Protein AF-0000000065947622 (afdb_homodimer)

Nearest PDB structures (foldseek):
  5j7n-assembly1_A  TM=9.203E-01  e=2.628E-08  Xylella fastidiosa 9a5c
  3guf-assembly1_B  TM=8.734E-01  e=7.630E-08  Xanthomonas citri
  5ds1-assembly1_A-2  TM=8.533E-01  e=3.470E-07  Pisum sativum
  1shs-assembly1_A  TM=8.543E-01  e=9.526E-07  Methanocaldococcus jannaschii
  6ewn-assembly2_B  TM=8.623E-01  e=3.264E-05  Thermostichus vulcanus

Foldseek 3Di:
DCPPPPVVVVVVVVQCVLQPAADPVGHHDWDKDWDDDPQKIKIKTQAPQFDPVQWDWDDDQQKIKIKGFHDDDDDPPDDDDDDGRHHGTMHMDMDGHDNQWDPPPWDWDADNRMIMIMIGGHPVSVVVVVVVVPPDDPPPPPD/DPPPPPVVVVVVVVQCVLQPAADPVGHHDWDKDWDDDPQKIKIKTQAPQFDPVQWDWDDDQQKIKIKGFHDDDDDPPDDDDDDGRHHGTMHMDMDGHDNQWDPVPWDWDADNRMIMIMIGGHPVSVVVVVVVVPPDDPPPPPD

InterPro domains:
  IPR002068 Alpha crystallin/Hsp20 domain [PF00011] (35-132)
  IPR002068 Alpha crystallin/Hsp20 domain [PS01031] (23-135)
  IPR008978 HSP20-like chaperone [G3DSA:2.60.40.790] (2-133)
  IPR008978 HSP20-like chaperone [SSF49764] (10-132)
  IPR031107 Small heat shock protein [PTHR11527] (22-129)

Solvent-accessible surface area (backbone atoms only — not comparable to full-atom values): 15973 Å² total; per-residue (Å²): 135,80,83,70,78,56,64,66,58,52,51,49,46,52,50,44,63,69,26,44,58,15,36,90,94,52,43,31,90,59,39,35,32,29,30,34,51,82,61,26,35,39,35,37,32,57,45,48,62,42,52,74,88,44,52,46,78,45,74,56,92,45,36,38,38,41,36,34,47,31,74,78,85,72,73,68,90,59,50,51,76,75,41,78,45,50,76,30,31,26,34,57,50,75,43,79,49,63,85,49,45,30,77,88,58,58,42,77,47,78,51,38,12,26,40,36,36,37,33,32,50,26,67,78,48,50,55,59,56,57,59,64,71,67,60,80,75,72,80,72,83,78,122,134,80,79,72,75,55,64,66,58,52,52,49,47,50,49,46,62,68,28,43,56,15,34,91,94,52,43,30,90,59,40,36,31,30,31,33,50,82,62,25,35,39,36,37,35,57,46,49,63,41,52,76,89,43,52,46,77,44,76,57,91,44,37,40,38,42,36,34,46,32,74,76,87,71,74,67,91,59,51,50,78,76,40,78,46,51,75,33,31,26,33,59,51,76,45,80,50,65,82,51,44,30,76,89,60,58,42,77,48,78,52,37,10,26,39,35,37,38,33,33,49,26,66,81,49,51,55,59,55,57,59,63,70,66,57,76,76,71,78,71,81,79,121

Radius of gyration: 25.65 Å; Cα contacts (8 Å, |Δi|>4): 514; chains: 2; bounding box: 58×109×58 Å

Secondary structure (DSSP, 8-state):
------HHHHHHHHHHHHHSPB-SSSPBP--EEEEEETTEEEEEEE-TT--GGGEEEEEETTEEEEEEEEPPSS-GGGEEEEEE-S--EEEEEEEEPPTTB-GGG-EEEEETTEEEEEEEBPHHHHHHHHHHHTSGGG-----/------HHHHHHHHHHHHHSPB-SSSPBP--EEEEEETTEEEEEEE-TT--GGGEEEEEETTEEEEEEEEPPSS-GGGEEEEEE-S--EEEEEEEEPPTTB-GGG-EEEEETTEEEEEEEBPHHHHHHHHHHHTSGGG-----

Structure (mmCIF, N/CA/C/O backbone):
data_AF-0000000065947622-model_v1
#
loop_
_entity.id
_entity.type
_entity.pdbx_description
1 polymer '18 kDa heat shock protein'
#
loop_
_atom_site.group_PDB
_atom_site.id
_atom_site.type_symbol
_atom_site.label_atom_id
_atom_site.label_alt_id
_atom_site.label_comp_id
_atom_site.label_asym_id
_atom_site.label_entity_id
_atom_site.label_seq_id
_atom_site.pdbx_PDB_ins_code
_atom_site.Cartn_x
_atom_site.Cartn_y
_atom_site.Cartn_z
_atom_site.occupancy
_atom_site.B_iso_or_equiv
_atom_site.auth_seq_id
_atom_site.auth_comp_id
_atom_site.auth_asym_id
_atom_site.auth_atom_id
_atom_site.pdbx_PDB_model_num
ATOM 1 N N . MET A 1 1 ? 4.609 -36.812 27.516 1 22.09 1 MET A N 1
ATOM 2 C CA . MET A 1 1 ? 4 -36.531 26.219 1 22.09 1 MET A CA 1
ATOM 3 C C . MET A 1 1 ? 4.254 -35.094 25.812 1 22.09 1 MET A C 1
ATOM 5 O O . MET A 1 1 ? 3.928 -34.156 26.547 1 22.09 1 MET A O 1
ATOM 9 N N . LEU A 1 2 ? 5.418 -34.656 25.266 1 28.09 2 LEU A N 1
ATOM 10 C CA . LEU A 1 2 ? 6.148 -33.406 25.125 1 28.09 2 LEU A CA 1
ATOM 11 C C . LEU A 1 2 ? 5.52 -32.5 24.062 1 28.09 2 LEU A C 1
ATOM 13 O O . LEU A 1 2 ? 5.379 -32.938 22.906 1 28.09 2 LEU A O 1
ATOM 17 N N . MET A 1 3 ? 4.312 -31.906 24.391 1 30.94 3 MET A N 1
ATOM 18 C CA . MET A 1 3 ? 3.516 -31.031 23.516 1 30.94 3 MET A CA 1
ATOM 19 C C . MET A 1 3 ? 4.398 -30 22.828 1 30.94 3 MET A C 1
ATOM 21 O O . MET A 1 3 ? 5.004 -29.156 23.484 1 30.94 3 MET A O 1
ATOM 25 N N . ARG A 1 4 ? 5.324 -30.453 21.922 1 36.56 4 ARG A N 1
ATOM 26 C CA . ARG A 1 4 ? 6.312 -29.703 21.156 1 36.56 4 ARG A CA 1
ATOM 27 C C . ARG A 1 4 ? 5.672 -28.516 20.453 1 36.56 4 ARG A C 1
ATOM 29 O O . ARG A 1 4 ? 4.75 -28.688 19.656 1 36.56 4 ARG A O 1
ATOM 36 N N . THR A 1 5 ? 5.531 -27.406 21.109 1 42.94 5 THR A N 1
ATOM 37 C CA . THR A 1 5 ? 5.094 -26.125 20.578 1 42.94 5 THR A CA 1
ATOM 38 C C . THR A 1 5 ? 5.801 -25.797 19.266 1 42.94 5 THR A C 1
ATOM 40 O O . THR A 1 5 ? 7.031 -25.812 19.203 1 42.94 5 THR A O 1
ATOM 43 N N . ASP A 1 6 ? 5.328 -26.328 18.141 1 43.62 6 ASP A N 1
ATOM 44 C CA . ASP A 1 6 ? 5.887 -26.109 16.812 1 43.62 6 ASP A CA 1
ATOM 45 C C . ASP A 1 6 ? 5.949 -24.625 16.484 1 43.62 6 ASP A C 1
ATOM 47 O O . ASP A 1 6 ? 4.918 -23.938 16.438 1 43.62 6 ASP A O 1
ATOM 51 N N . PRO A 1 7 ? 7.016 -23.938 16.797 1 51.12 7 PRO A N 1
ATOM 52 C CA . PRO A 1 7 ? 7.246 -22.516 16.516 1 51.12 7 PRO A CA 1
ATOM 53 C C . PRO A 1 7 ? 6.699 -22.078 15.164 1 51.12 7 PRO A C 1
ATOM 55 O O . PRO A 1 7 ? 6.469 -20.891 14.938 1 51.12 7 PRO A O 1
ATOM 58 N N . PHE A 1 8 ? 6.602 -22.922 14.164 1 50.19 8 PHE A N 1
ATOM 59 C CA . PHE A 1 8 ? 6.047 -22.594 12.859 1 50.19 8 PHE A CA 1
ATOM 60 C C . PHE A 1 8 ? 4.57 -22.234 12.969 1 50.19 8 PHE A C 1
ATOM 62 O O . PHE A 1 8 ? 4.082 -21.359 12.25 1 50.19 8 PHE A O 1
ATOM 69 N N . ARG A 1 9 ? 3.797 -22.953 13.82 1 50.94 9 ARG A N 1
ATOM 70 C CA . ARG A 1 9 ? 2.393 -22.625 14.055 1 50.94 9 ARG A CA 1
ATOM 71 C C . ARG A 1 9 ? 2.246 -21.266 14.719 1 50.94 9 ARG A C 1
ATOM 73 O O . ARG A 1 9 ? 1.294 -20.531 14.438 1 50.94 9 ARG A O 1
ATOM 80 N N . GLU A 1 10 ? 3.141 -21.016 15.617 1 47.53 10 GLU A N 1
ATOM 81 C CA . GLU A 1 10 ? 3.082 -19.703 16.266 1 47.53 10 GLU A CA 1
ATOM 82 C C . GLU A 1 10 ? 3.359 -18.594 15.266 1 47.53 10 GLU A C 1
ATOM 84 O O . GLU A 1 10 ? 2.721 -17.531 15.312 1 47.53 10 GLU A O 1
ATOM 89 N N . PHE A 1 11 ? 4.387 -18.734 14.414 1 50.38 11 PHE A N 1
ATOM 90 C CA . PHE A 1 11 ? 4.676 -17.75 13.383 1 50.38 11 PHE A CA 1
ATOM 91 C C . PHE A 1 11 ? 3.5 -17.594 12.43 1 50.38 11 PHE A C 1
ATOM 93 O O . PHE A 1 11 ? 3.17 -16.484 12.008 1 50.38 11 PHE A O 1
ATOM 100 N N . ASP A 1 12 ? 2.885 -18.766 12.125 1 54.03 12 ASP A N 1
ATOM 101 C CA . ASP A 1 12 ? 1.708 -18.75 11.258 1 54.03 12 ASP A CA 1
ATOM 102 C C . ASP A 1 12 ? 0.563 -17.969 11.914 1 54.03 12 ASP A C 1
ATOM 104 O O . ASP A 1 12 ? -0.142 -17.219 11.242 1 54.03 12 ASP A O 1
ATOM 108 N N . ARG A 1 13 ? 0.403 -18.281 13.289 1 50.75 13 ARG A N 1
ATOM 109 C CA . ARG A 1 13 ? -0.638 -17.578 14.031 1 50.75 13 ARG A CA 1
ATOM 110 C C . ARG A 1 13 ? -0.349 -16.078 14.102 1 50.75 13 ARG A C 1
ATOM 112 O O . ARG A 1 13 ? -1.248 -15.258 13.906 1 50.75 13 ARG A O 1
ATOM 119 N N . ILE A 1 14 ? 0.899 -15.781 14.406 1 49.41 14 ILE A N 1
ATOM 120 C CA . ILE A 1 14 ? 1.273 -14.375 14.484 1 49.41 14 ILE A CA 1
ATOM 121 C C . ILE A 1 14 ? 1.067 -13.711 13.125 1 49.41 14 ILE A C 1
ATOM 123 O O . ILE A 1 14 ? 0.531 -12.602 13.039 1 49.41 14 ILE A O 1
ATOM 127 N N . THR A 1 15 ? 1.397 -14.445 12.133 1 54.72 15 THR A N 1
ATOM 128 C CA . THR A 1 15 ? 1.247 -13.891 10.789 1 54.72 15 THR A CA 1
ATOM 129 C C . THR A 1 15 ? -0.228 -13.711 10.438 1 54.72 15 THR A C 1
ATOM 131 O O . THR A 1 15 ? -0.614 -12.688 9.867 1 54.72 15 THR A O 1
ATOM 134 N N . ARG A 1 16 ? -1.058 -14.781 10.812 1 54.34 16 ARG A N 1
ATOM 135 C CA . ARG A 1 16 ? -2.494 -14.695 10.57 1 54.34 16 ARG A CA 1
ATOM 136 C C . ARG A 1 16 ? -3.119 -13.547 11.352 1 54.34 16 ARG A C 1
ATOM 138 O O . ARG A 1 16 ? -3.994 -12.844 10.844 1 54.34 16 ARG A O 1
ATOM 145 N N . GLU A 1 17 ? -2.758 -13.523 12.617 1 55.56 17 GLU A N 1
ATOM 146 C CA . GLU A 1 17 ? -3.324 -12.453 13.438 1 55.56 17 GLU A CA 1
ATOM 147 C C . GLU A 1 17 ? -2.932 -11.078 12.898 1 55.56 17 GLU A C 1
ATOM 149 O O . GLU A 1 17 ? -3.732 -10.141 12.938 1 55.56 17 GLU A O 1
ATOM 154 N N . LEU A 1 18 ? -1.724 -11.203 12.406 1 55.81 18 LEU A N 1
ATOM 155 C CA . LEU A 1 18 ? -1.231 -9.922 11.898 1 55.81 18 LEU A CA 1
ATOM 156 C C . LEU A 1 18 ? -1.88 -9.586 10.562 1 55.81 18 LEU A C 1
ATOM 158 O O . LEU A 1 18 ? -1.983 -8.414 10.195 1 55.81 18 LEU A O 1
ATOM 162 N N . THR A 1 19 ? -2.461 -10.688 10.047 1 61.91 19 THR A N 1
ATOM 163 C CA . THR A 1 19 ? -3.072 -10.461 8.734 1 61.91 19 THR A CA 1
ATOM 164 C C . THR A 1 19 ? -4.594 -10.461 8.844 1 61.91 19 THR A C 1
ATOM 166 O O . THR A 1 19 ? -5.293 -10.422 7.832 1 61.91 19 THR A O 1
ATOM 169 N N . ALA A 1 20 ? -5.117 -10.656 10.086 1 68.38 20 ALA A N 1
ATOM 170 C CA . ALA A 1 20 ? -6.562 -10.586 10.281 1 68.38 20 ALA A CA 1
ATOM 171 C C . ALA A 1 20 ? -7.113 -9.234 9.812 1 68.38 20 ALA A C 1
ATOM 173 O O . ALA A 1 20 ? -6.453 -8.203 9.969 1 68.38 20 ALA A O 1
ATOM 174 N N . PRO A 1 21 ? -8.281 -9.406 9.25 1 75.38 21 PRO A N 1
ATOM 175 C CA . PRO A 1 21 ? -8.852 -8.148 8.766 1 75.38 21 PRO A CA 1
ATOM 176 C C . PRO A 1 21 ? -9.117 -7.148 9.891 1 75.38 21 PRO A C 1
ATOM 178 O O . PRO A 1 21 ? -9.578 -7.527 10.969 1 75.38 21 PRO A O 1
ATOM 181 N N . GLY A 1 22 ? -8.711 -6.035 9.695 1 74.75 22 GLY A N 1
ATOM 182 C CA . GLY A 1 22 ? -8.977 -4.969 10.648 1 74.75 22 GLY A CA 1
ATOM 183 C C . GLY A 1 22 ? -10.461 -4.719 10.859 1 74.75 22 GLY A C 1
ATOM 184 O O . GLY A 1 22 ? -11.266 -4.898 9.938 1 74.75 22 GLY A O 1
ATOM 185 N N . THR A 1 23 ? -10.719 -4.438 12.086 1 79.38 23 THR A N 1
ATOM 186 C CA . THR A 1 23 ? -12.078 -4.043 12.453 1 79.38 23 THR A CA 1
ATOM 187 C C . THR A 1 23 ? -12.109 -2.584 12.898 1 79.38 23 THR A C 1
ATOM 189 O O . THR A 1 23 ? -11.07 -1.935 13.008 1 79.38 23 THR A O 1
ATOM 192 N N . TRP A 1 24 ? -13.336 -2.145 13.117 1 76.12 24 TRP A N 1
ATOM 193 C CA . TRP A 1 24 ? -13.453 -0.748 13.523 1 76.12 24 TRP A CA 1
ATOM 194 C C . TRP A 1 24 ? -12.836 -0.525 14.906 1 76.12 24 TRP A C 1
ATOM 196 O O . TRP A 1 24 ? -12.305 0.55 15.188 1 76.12 24 TRP A O 1
ATOM 206 N N . SER A 1 25 ? -12.898 -1.519 15.805 1 75.25 25 SER A N 1
ATOM 207 C CA . SER A 1 25 ? -12.328 -1.403 17.141 1 75.25 25 SER A CA 1
ATOM 208 C C . SER A 1 25 ? -10.828 -1.651 17.125 1 75.25 25 SER A C 1
ATOM 210 O O . SER A 1 25 ? -10.109 -1.204 18.016 1 75.25 25 SER A O 1
ATOM 212 N N . ARG A 1 26 ? -10.336 -2.34 16.031 1 78.44 26 ARG A N 1
ATOM 213 C CA . ARG A 1 26 ? -8.914 -2.619 15.867 1 78.44 26 ARG A CA 1
ATOM 214 C C . ARG A 1 26 ? -8.5 -2.496 14.406 1 78.44 26 ARG A C 1
ATOM 216 O O . ARG A 1 26 ? -8.211 -3.498 13.75 1 78.44 26 ARG A O 1
ATOM 223 N N . PRO A 1 27 ? -8.383 -1.296 14 1 78.81 27 PRO A N 1
ATOM 224 C CA . PRO A 1 27 ? -8.109 -1.105 12.578 1 78.81 27 PRO A CA 1
ATOM 225 C C . PRO A 1 27 ? -6.727 -1.601 12.164 1 78.81 27 PRO A C 1
ATOM 227 O O . PRO A 1 27 ? -5.82 -1.675 13 1 78.81 27 PRO A O 1
ATOM 230 N N . THR A 1 28 ? -6.656 -1.99 10.906 1 80.69 28 THR A N 1
ATOM 231 C CA . THR A 1 28 ? -5.387 -2.398 10.312 1 80.69 28 THR A CA 1
ATOM 232 C C . THR A 1 28 ? -4.41 -1.227 10.266 1 80.69 28 THR A C 1
ATOM 234 O O . THR A 1 28 ? -4.828 -0.069 10.172 1 80.69 28 THR A O 1
ATOM 237 N N . ALA A 1 29 ? -3.125 -1.549 10.336 1 81.56 29 ALA A N 1
ATOM 238 C CA . ALA A 1 29 ? -2.102 -0.51 10.266 1 81.56 29 ALA A CA 1
ATOM 239 C C . ALA A 1 29 ? -2.211 0.274 8.961 1 81.56 29 ALA A C 1
ATOM 241 O O . ALA A 1 29 ? -2.477 -0.302 7.898 1 81.56 29 ALA A O 1
ATOM 242 N N . MET A 1 30 ? -2.076 1.55 9.094 1 88.38 30 MET A N 1
ATOM 243 C CA . MET A 1 30 ? -2.119 2.477 7.969 1 88.38 30 MET A CA 1
ATOM 244 C C . MET A 1 30 ? -0.905 3.4 7.977 1 88.38 30 MET A C 1
ATOM 246 O O . MET A 1 30 ? -0.958 4.496 8.539 1 88.38 30 MET A O 1
ATOM 250 N N . PRO A 1 31 ? 0.219 2.92 7.414 1 89.69 31 PRO A N 1
ATOM 251 C CA . PRO A 1 31 ? 1.441 3.727 7.43 1 89.69 31 PRO A CA 1
ATOM 252 C C . PRO A 1 31 ? 1.239 5.117 6.824 1 89.69 31 PRO A C 1
ATOM 254 O O . PRO A 1 31 ? 0.509 5.266 5.84 1 89.69 31 PRO A O 1
ATOM 257 N N . MET A 1 32 ? 1.917 6.078 7.484 1 91.19 32 MET A N 1
ATOM 258 C CA . MET A 1 32 ? 1.716 7.449 7.031 1 91.19 32 ME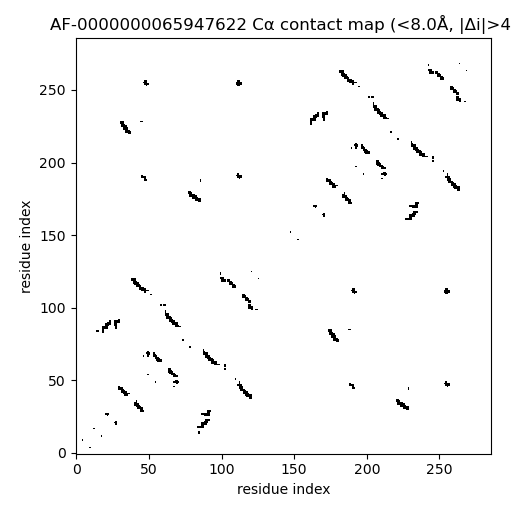T A CA 1
ATOM 259 C C . MET A 1 32 ? 3.027 8.227 7.059 1 91.19 32 MET A C 1
ATOM 261 O O . MET A 1 32 ? 3.918 7.926 7.852 1 91.19 32 MET A O 1
ATOM 265 N N . ASP A 1 33 ? 3.146 9.156 6.141 1 91.88 33 ASP A N 1
ATOM 266 C CA . ASP A 1 33 ? 4.18 10.188 6.152 1 91.88 33 ASP A CA 1
ATOM 267 C C . ASP A 1 33 ? 3.568 11.578 6.293 1 91.88 33 ASP A C 1
ATOM 269 O O . ASP A 1 33 ? 2.441 11.812 5.852 1 91.88 33 ASP A O 1
ATOM 273 N N . ALA A 1 34 ? 4.273 12.414 6.965 1 91.81 34 ALA A N 1
ATOM 274 C CA . ALA A 1 34 ? 3.904 13.82 7.039 1 91.81 34 ALA A CA 1
ATOM 275 C C . ALA A 1 34 ? 5.125 14.719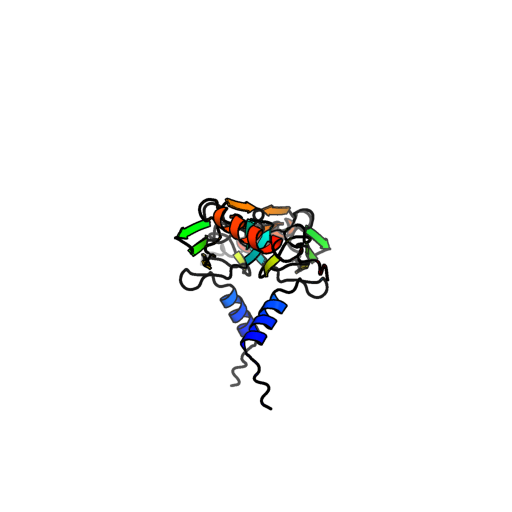 6.852 1 91.81 34 ALA A C 1
ATOM 277 O O . ALA A 1 34 ? 6.172 14.492 7.461 1 91.81 34 ALA A O 1
ATOM 278 N N . CYS A 1 35 ? 4.945 15.648 5.945 1 91.31 35 CYS A N 1
ATOM 279 C CA . CYS A 1 35 ? 6.039 16.594 5.746 1 91.31 35 CYS A CA 1
ATOM 280 C C . CYS A 1 35 ? 5.504 17.984 5.422 1 91.31 35 CYS A C 1
ATOM 282 O O . CYS A 1 35 ? 4.336 18.141 5.062 1 91.31 35 CYS A O 1
ATOM 284 N N . ARG A 1 36 ? 6.391 18.906 5.637 1 89.88 36 ARG A N 1
ATOM 285 C CA . ARG A 1 36 ? 6.062 20.266 5.262 1 89.88 36 ARG A CA 1
ATOM 286 C C . ARG A 1 36 ? 6.781 20.672 3.98 1 89.88 36 ARG A C 1
ATOM 288 O O . ARG A 1 36 ? 8 20.531 3.871 1 89.88 36 ARG A O 1
ATOM 295 N N . GLU A 1 37 ? 6.023 21.094 3.033 1 89.38 37 GLU A N 1
ATOM 296 C CA . GLU A 1 37 ? 6.547 21.641 1.784 1 89.38 37 GLU A CA 1
ATOM 297 C C . GLU A 1 37 ? 6.191 23.109 1.636 1 89.38 37 GLU A C 1
ATOM 299 O O . GLU A 1 37 ? 5.109 23.453 1.149 1 89.38 37 GLU A O 1
ATOM 304 N N . GLY A 1 38 ? 7.152 23.953 1.973 1 88.19 38 GLY A N 1
ATOM 305 C CA . GLY A 1 38 ? 6.832 25.375 2.004 1 88.19 38 GLY A CA 1
ATOM 306 C C . GLY A 1 38 ? 5.734 25.719 2.994 1 88.19 38 GLY A C 1
ATOM 307 O O . GLY A 1 38 ? 5.875 25.469 4.195 1 88.19 38 GLY A O 1
ATOM 308 N N . ASP A 1 39 ? 4.664 26.172 2.465 1 90.81 39 ASP A N 1
ATOM 309 C CA . ASP A 1 39 ? 3.559 26.578 3.328 1 90.81 39 ASP A CA 1
ATOM 310 C C . ASP A 1 39 ? 2.422 25.562 3.285 1 90.81 39 ASP A C 1
ATOM 312 O O . ASP A 1 39 ? 1.255 25.922 3.455 1 90.81 39 ASP A O 1
ATOM 316 N N . THR A 1 40 ? 2.865 24.391 2.932 1 93.12 40 THR A N 1
ATOM 317 C CA . THR A 1 40 ? 1.869 23.328 2.834 1 93.12 40 THR A CA 1
ATOM 318 C C . THR A 1 40 ? 2.338 22.078 3.564 1 93.12 40 THR A C 1
ATOM 320 O O . THR A 1 40 ? 3.502 21.688 3.453 1 93.12 40 THR A O 1
ATOM 323 N N . TYR A 1 41 ? 1.45 21.562 4.352 1 92.81 41 TYR A N 1
ATOM 324 C CA . TYR A 1 41 ? 1.696 20.25 4.926 1 92.81 41 TYR A CA 1
ATOM 325 C C . TYR A 1 41 ? 1.148 19.141 4.023 1 92.81 41 TYR A C 1
ATOM 327 O O . TYR A 1 41 ? 0.022 19.25 3.529 1 92.81 41 TYR A O 1
ATOM 335 N N . VAL A 1 42 ? 2.018 18.203 3.824 1 94.62 42 VAL A N 1
ATOM 336 C CA . VAL A 1 42 ? 1.613 17.062 2.992 1 94.62 42 VAL A CA 1
ATOM 337 C C . VAL A 1 42 ? 1.596 15.789 3.826 1 94.62 42 VAL A C 1
ATOM 339 O O . VAL A 1 42 ? 2.605 15.422 4.43 1 94.62 42 VAL A O 1
ATOM 342 N N . VAL A 1 43 ? 0.425 15.141 3.889 1 94.69 43 VAL A N 1
ATOM 343 C CA . VAL A 1 43 ? 0.25 13.883 4.598 1 94.69 43 VAL A CA 1
ATOM 344 C C . VAL A 1 43 ? -0.103 12.773 3.609 1 94.69 43 VAL A C 1
ATOM 346 O O . VAL A 1 43 ? -1.03 12.922 2.809 1 94.69 43 VAL A O 1
ATOM 349 N N . SER A 1 44 ? 0.674 11.734 3.672 1 95.69 44 SER A N 1
ATOM 350 C CA . SER A 1 44 ? 0.449 10.633 2.74 1 95.69 44 SER A CA 1
ATOM 351 C C . SER A 1 44 ? 0.174 9.328 3.48 1 95.69 44 SER A C 1
ATOM 353 O O . SER A 1 44 ? 0.817 9.039 4.492 1 95.69 44 SER A O 1
ATOM 355 N N . PHE A 1 45 ? -0.802 8.516 3.006 1 94.75 45 PHE A N 1
ATOM 356 C CA . PHE A 1 45 ? -1.175 7.219 3.561 1 94.75 45 PHE A CA 1
ATOM 357 C C . PHE A 1 45 ? -1.057 6.125 2.504 1 94.75 45 PHE A C 1
ATOM 359 O O . PHE A 1 45 ? -1.489 6.305 1.364 1 94.75 45 PHE A O 1
ATOM 366 N N . ASP A 1 46 ? -0.487 5.008 2.893 1 94.69 46 ASP A N 1
ATOM 367 C CA . ASP A 1 46 ? -0.538 3.846 2.01 1 94.69 46 ASP A CA 1
ATOM 368 C C . ASP A 1 46 ? -1.854 3.09 2.172 1 94.69 46 ASP A C 1
ATOM 370 O O . ASP A 1 46 ? -2.125 2.527 3.236 1 94.69 46 ASP A O 1
ATOM 374 N N . LEU A 1 47 ? -2.674 3.074 1.082 1 95.81 47 LEU A N 1
ATOM 375 C CA . LEU A 1 47 ? -3.953 2.375 1.018 1 95.81 47 LEU A CA 1
ATOM 376 C C . LEU A 1 47 ? -4.094 1.614 -0.296 1 95.81 47 LEU A C 1
ATOM 378 O O . LEU A 1 47 ? -5.027 1.857 -1.064 1 95.81 47 LEU A O 1
ATOM 382 N N . PRO A 1 48 ? -3.225 0.729 -0.503 1 95.81 48 PRO A N 1
ATOM 383 C CA . PRO A 1 48 ? -3.285 0.042 -1.795 1 95.81 48 PRO A CA 1
ATOM 384 C C . PRO A 1 48 ? -4.57 -0.764 -1.976 1 95.81 48 PRO A C 1
ATOM 386 O O . PRO A 1 48 ? -4.992 -1.474 -1.059 1 95.81 48 PRO A O 1
ATOM 389 N N . GLY A 1 49 ? -5.16 -0.731 -3.125 1 95.12 49 GLY A N 1
ATOM 390 C CA . GLY A 1 49 ? -6.277 -1.573 -3.521 1 95.12 49 GLY A CA 1
ATOM 391 C C . GLY A 1 49 ? -7.617 -1.063 -3.021 1 95.12 49 GLY A C 1
ATOM 392 O O . GLY A 1 49 ? -8.648 -1.691 -3.252 1 95.12 49 GLY A O 1
ATOM 393 N N . VAL A 1 50 ? -7.609 0.007 -2.32 1 94.81 50 VAL A N 1
ATOM 394 C CA . VAL A 1 50 ? -8.852 0.559 -1.792 1 94.81 50 VAL A CA 1
ATOM 395 C C . VAL A 1 50 ? -9.578 1.331 -2.889 1 94.81 50 VAL A C 1
ATOM 397 O O . VAL A 1 50 ? -8.953 2.057 -3.668 1 94.81 50 VAL A O 1
ATOM 400 N N . ASP A 1 51 ? -10.852 1.117 -2.941 1 94.88 51 ASP A N 1
ATOM 401 C CA . ASP A 1 51 ? -11.688 1.935 -3.816 1 94.88 51 ASP A CA 1
ATOM 402 C C . ASP A 1 51 ? -11.734 3.383 -3.334 1 94.88 51 ASP A C 1
ATOM 404 O O . ASP A 1 51 ? -12.016 3.643 -2.162 1 94.88 51 ASP A O 1
ATOM 408 N N . PRO A 1 52 ? -11.453 4.324 -4.27 1 95.69 52 PRO A N 1
ATOM 409 C CA . PRO A 1 52 ? -11.492 5.727 -3.848 1 95.69 52 PRO A CA 1
ATOM 410 C C . PRO A 1 52 ? -12.82 6.113 -3.201 1 95.69 52 PRO A C 1
ATOM 412 O O . PRO A 1 52 ? -12.852 6.953 -2.299 1 95.69 52 PRO A O 1
ATOM 415 N N . GLU A 1 53 ? -13.883 5.5 -3.615 1 95.12 53 GLU A N 1
ATOM 416 C CA . GLU A 1 53 ? -15.203 5.824 -3.08 1 95.12 53 GLU A CA 1
ATOM 417 C C . GLU A 1 53 ? -15.367 5.281 -1.663 1 95.12 53 GLU A C 1
ATOM 419 O O . GLU A 1 53 ? -16.297 5.672 -0.951 1 95.12 53 GLU A O 1
ATOM 424 N N . ALA A 1 54 ? -14.453 4.402 -1.311 1 95 54 ALA A N 1
ATOM 425 C CA . ALA A 1 54 ? -14.516 3.801 0.02 1 95 54 ALA A CA 1
ATOM 426 C C . ALA A 1 54 ? -13.609 4.543 0.999 1 95 54 ALA A C 1
ATOM 428 O O . ALA A 1 54 ? -13.344 4.055 2.1 1 95 54 ALA A O 1
ATOM 429 N N . ILE A 1 55 ? -13.125 5.652 0.646 1 96.81 55 ILE A N 1
ATOM 430 C CA . ILE A 1 55 ? -12.281 6.473 1.51 1 96.81 55 ILE A CA 1
ATOM 431 C C . ILE A 1 55 ? -13.086 7.652 2.047 1 96.81 55 ILE A C 1
ATOM 433 O O . ILE A 1 55 ? -13.711 8.391 1.278 1 96.81 55 ILE A O 1
ATOM 437 N N . GLU A 1 56 ? -13.055 7.781 3.363 1 96.81 56 GLU A N 1
ATOM 438 C CA . GLU A 1 56 ? -13.727 8.891 4.043 1 96.81 56 GLU A CA 1
ATOM 439 C C . GLU A 1 56 ? -12.719 9.773 4.777 1 96.81 56 GLU A C 1
ATOM 441 O O . GLU A 1 56 ? -11.867 9.273 5.512 1 96.81 56 GLU A O 1
ATOM 446 N N . ILE A 1 57 ? -12.797 11.008 4.535 1 97 57 ILE A N 1
ATOM 447 C CA . ILE A 1 57 ? -11.969 11.992 5.215 1 97 57 ILE A CA 1
ATOM 448 C C . ILE A 1 57 ? -12.852 13 5.945 1 97 57 ILE A C 1
ATOM 450 O O . ILE A 1 57 ? -13.711 13.641 5.332 1 97 57 ILE A O 1
ATOM 454 N N . ASP A 1 58 ? -12.594 13.133 7.219 1 95.81 58 ASP A N 1
ATOM 455 C CA . ASP A 1 58 ? -13.375 14.062 8.031 1 95.81 58 ASP A CA 1
ATOM 456 C C . ASP A 1 58 ? -12.461 14.984 8.836 1 95.81 58 ASP A C 1
ATOM 458 O O . ASP A 1 58 ? -11.445 14.547 9.383 1 95.81 58 ASP A O 1
ATOM 462 N N . ILE A 1 59 ? -12.898 16.203 8.812 1 93.88 59 ILE A N 1
ATOM 463 C CA . ILE A 1 59 ? -12.172 17.172 9.625 1 93.88 59 ILE A CA 1
ATOM 464 C C . ILE A 1 59 ? -13.141 17.875 10.57 1 93.88 59 ILE A C 1
ATOM 466 O O . ILE A 1 59 ? -14.102 18.516 10.117 1 93.88 59 ILE A O 1
ATOM 470 N N . GLU A 1 60 ? -12.898 17.75 11.797 1 92.25 60 GLU A N 1
ATOM 471 C CA . GLU A 1 60 ? -13.617 18.484 12.836 1 92.25 60 GLU A CA 1
ATOM 472 C C . GLU A 1 60 ? -12.656 19.297 13.703 1 92.25 60 GLU A C 1
ATOM 474 O O . GLU A 1 60 ? -11.891 18.734 14.484 1 92.25 60 GLU A O 1
ATOM 479 N N . ARG A 1 61 ? -12.766 20.672 13.57 1 87.69 61 ARG A N 1
ATOM 480 C CA . ARG A 1 61 ? -11.82 21.562 14.234 1 87.69 61 ARG A CA 1
ATOM 481 C C . ARG A 1 61 ? -10.383 21.188 13.891 1 87.69 61 ARG A C 1
ATOM 483 O O . ARG A 1 61 ? -9.969 21.281 12.734 1 87.69 61 ARG A O 1
ATOM 490 N N . ASN A 1 62 ? -9.695 20.609 14.789 1 89.94 62 ASN A N 1
ATOM 491 C CA . ASN A 1 62 ? -8.297 20.297 14.531 1 89.94 62 ASN A CA 1
ATOM 492 C C . ASN A 1 62 ? -8.047 18.797 14.477 1 89.94 62 ASN A C 1
ATOM 494 O O . ASN A 1 62 ? -6.898 18.344 14.539 1 89.94 62 ASN A O 1
ATOM 498 N N . MET A 1 63 ? -9.18 18.125 14.336 1 94.31 63 MET A N 1
ATOM 499 C CA . MET A 1 63 ? -9.055 16.672 14.281 1 94.31 63 MET A CA 1
ATOM 500 C C . MET A 1 63 ? -9.305 16.156 12.867 1 94.31 63 MET A C 1
ATOM 502 O O . MET A 1 63 ? -10.398 16.328 12.32 1 94.31 63 MET A O 1
ATOM 506 N N . LEU A 1 64 ? -8.32 15.578 12.289 1 94.31 64 LEU A N 1
ATOM 507 C CA . LEU A 1 64 ? -8.445 14.922 10.992 1 94.31 64 LEU A CA 1
ATOM 508 C C . LEU A 1 64 ? -8.633 13.414 11.156 1 94.31 64 LEU A C 1
ATOM 510 O O . LEU A 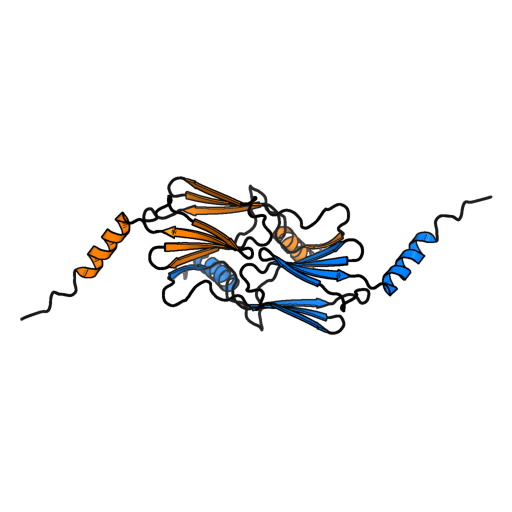1 64 ? -7.852 12.758 11.844 1 94.31 64 LEU A O 1
ATOM 514 N N . THR A 1 65 ? -9.727 12.875 10.578 1 94.81 65 THR A N 1
ATOM 515 C CA . THR A 1 65 ? -9.992 11.438 10.602 1 94.81 65 THR A CA 1
ATOM 516 C C . THR A 1 65 ? -10.008 10.867 9.188 1 94.81 65 THR A C 1
ATOM 518 O O . THR A 1 65 ? -10.719 11.375 8.32 1 94.81 65 THR A O 1
ATOM 521 N N . VAL A 1 66 ? -9.172 9.875 8.977 1 95.75 66 VAL A N 1
ATOM 522 C CA . VAL A 1 66 ? -9.164 9.164 7.703 1 95.75 66 VAL A CA 1
ATOM 523 C C . VAL A 1 66 ? -9.609 7.715 7.918 1 95.75 66 VAL A C 1
ATOM 525 O O . VAL A 1 66 ? -9.062 7.012 8.766 1 95.75 66 VAL A O 1
ATOM 528 N N . LYS A 1 67 ? -10.633 7.316 7.156 1 95.75 67 LYS A N 1
ATOM 529 C CA . LYS A 1 67 ? -11.141 5.949 7.199 1 95.75 67 LYS A CA 1
ATOM 530 C C . LYS A 1 67 ? -11.211 5.344 5.797 1 95.75 67 LYS A C 1
ATOM 532 O O . LYS A 1 67 ? -11.492 6.047 4.828 1 95.75 67 LYS A O 1
ATOM 537 N N . ALA A 1 68 ? -10.953 4.07 5.754 1 95.94 68 ALA A N 1
ATOM 538 C CA . ALA A 1 68 ? -11.078 3.348 4.488 1 95.94 68 ALA A CA 1
ATOM 539 C C . ALA A 1 68 ? -11.398 1.876 4.73 1 95.94 68 ALA A C 1
ATOM 541 O O . ALA A 1 68 ? -11.18 1.356 5.828 1 95.94 68 ALA A O 1
ATOM 542 N N . GLU A 1 69 ? -11.969 1.272 3.686 1 94 69 GLU A N 1
ATOM 543 C CA . GLU A 1 69 ? -12.266 -0.156 3.758 1 94 69 GLU A CA 1
ATOM 544 C C . GLU A 1 69 ? -11.781 -0.882 2.504 1 94 69 GLU A C 1
ATOM 546 O O . GLU A 1 69 ? -12.047 -0.44 1.384 1 94 69 GLU A O 1
ATOM 551 N N . ARG A 1 70 ? -11.078 -1.943 2.756 1 92.25 70 ARG A N 1
ATOM 552 C CA . ARG A 1 70 ? -10.641 -2.803 1.663 1 92.25 70 ARG A CA 1
ATOM 553 C C . ARG A 1 70 ? -11.312 -4.168 1.732 1 92.25 70 ARG A C 1
ATOM 555 O 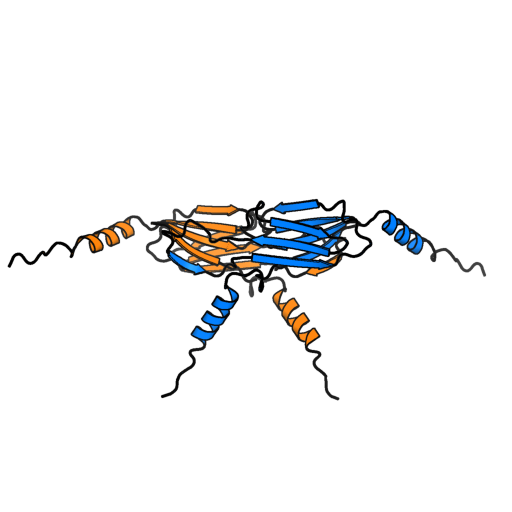O . ARG A 1 70 ? -11.133 -4.91 2.697 1 92.25 70 ARG A O 1
ATOM 562 N N . GLY A 1 71 ? -12.031 -4.465 0.735 1 84.19 71 GLY A N 1
ATOM 563 C CA . GLY A 1 71 ? -12.664 -5.773 0.644 1 84.19 71 GLY A CA 1
ATOM 564 C C . GLY A 1 71 ? -11.781 -6.812 -0.032 1 84.19 71 GLY A C 1
ATOM 565 O O . GLY A 1 71 ? -10.734 -6.48 -0.587 1 84.19 71 GLY A O 1
ATOM 566 N N . PRO A 1 72 ? -12.18 -8.156 0.209 1 76 72 PRO A N 1
ATOM 567 C CA . PRO A 1 72 ? -11.414 -9.203 -0.466 1 76 72 PRO A CA 1
ATOM 568 C C . PRO A 1 72 ? -11.391 -9.039 -1.983 1 76 72 PRO A C 1
ATOM 570 O O . PRO A 1 72 ? -12.32 -8.469 -2.557 1 76 72 PRO A O 1
ATOM 573 N N . ALA A 1 73 ? -10.109 -9.375 -2.457 1 63.38 73 ALA A N 1
ATOM 574 C CA . ALA A 1 73 ? -10.031 -9.328 -3.914 1 63.38 73 ALA A CA 1
ATOM 575 C C . ALA A 1 73 ? -10.844 -10.461 -4.539 1 63.38 73 ALA A C 1
ATOM 577 O O . ALA A 1 73 ? -10.789 -11.602 -4.082 1 63.38 73 ALA A O 1
ATOM 578 N N . GLY A 1 74 ? -11.773 -10.094 -5.543 1 60.81 74 GLY A N 1
ATOM 579 C CA . GLY A 1 74 ? -12.492 -11.055 -6.367 1 60.81 74 GLY A CA 1
ATOM 580 C C . GLY A 1 74 ? -13.688 -11.664 -5.668 1 60.81 74 GLY A C 1
ATOM 581 O O . GLY A 1 74 ? -13.883 -11.469 -4.465 1 60.81 74 GLY A O 1
ATOM 582 N N . ASN A 1 75 ? -14.648 -12.188 -6.43 1 57.56 75 ASN A N 1
ATOM 583 C CA . ASN A 1 75 ? -15.852 -12.875 -5.977 1 57.56 75 ASN A CA 1
ATOM 584 C C . ASN A 1 75 ? -15.523 -14.227 -5.348 1 57.56 75 ASN A C 1
ATOM 586 O O . ASN A 1 75 ? -14.734 -14.992 -5.895 1 57.56 75 ASN A O 1
ATOM 590 N N . ALA A 1 76 ? -15.828 -14.359 -4.023 1 58.94 76 ALA A N 1
ATOM 591 C CA . ALA A 1 76 ? -15.539 -15.461 -3.1 1 58.94 76 ALA A CA 1
ATOM 592 C C . ALA A 1 76 ? -16 -16.797 -3.674 1 58.94 76 ALA A C 1
ATOM 594 O O . ALA A 1 76 ? -15.406 -17.844 -3.389 1 58.94 76 ALA A O 1
ATOM 595 N N . GLU A 1 77 ? -16.891 -16.797 -4.523 1 58.09 77 GLU A N 1
ATOM 596 C CA . GLU A 1 77 ? -17.547 -18.094 -4.617 1 58.09 77 GLU A CA 1
ATOM 597 C C . GLU A 1 77 ? -16.625 -19.141 -5.223 1 58.09 77 GLU A C 1
ATOM 599 O O . GLU A 1 77 ? -16.688 -20.312 -4.855 1 58.09 77 GLU A O 1
ATOM 604 N N . HIS A 1 78 ? -15.523 -18.625 -5.988 1 66.12 78 HIS A N 1
ATOM 605 C CA . HIS A 1 78 ? -14.719 -19.672 -6.605 1 66.12 78 HIS A CA 1
ATOM 606 C C . HIS A 1 78 ? -13.234 -19.359 -6.512 1 66.12 78 HIS A C 1
ATOM 608 O O . HIS A 1 78 ? -12.453 -19.75 -7.383 1 66.12 78 HIS A O 1
ATOM 614 N N . VAL A 1 79 ? -12.969 -18.734 -5.395 1 72.44 79 VAL A N 1
ATOM 615 C CA . VAL A 1 79 ? -11.57 -18.375 -5.238 1 72.44 79 VAL A CA 1
ATOM 616 C C . VAL A 1 79 ? -10.938 -19.188 -4.121 1 72.44 79 VAL A C 1
ATOM 618 O O . VAL A 1 79 ? -11.484 -19.266 -3.016 1 72.44 79 VAL A O 1
ATOM 621 N N . ARG A 1 80 ? -10.023 -20.062 -4.582 1 80.56 80 ARG A N 1
ATOM 622 C CA . ARG A 1 80 ? -9.242 -20.766 -3.574 1 80.56 80 ARG A CA 1
ATOM 623 C C . ARG A 1 80 ? -8.016 -19.969 -3.166 1 80.56 80 ARG A C 1
ATOM 625 O O . ARG A 1 80 ? -7.051 -19.859 -3.93 1 80.56 80 ARG A O 1
ATOM 632 N N . MET A 1 81 ? -8 -19.469 -1.862 1 79.12 81 MET A N 1
ATOM 633 C CA . MET A 1 81 ? -6.887 -18.656 -1.372 1 79.12 81 MET A CA 1
ATOM 634 C C . MET A 1 81 ? -5.723 -19.547 -0.936 1 79.12 81 MET A C 1
ATOM 636 O O . MET A 1 81 ? -5.91 -20.484 -0.168 1 79.12 81 MET A O 1
ATOM 640 N N . GLU A 1 82 ? -4.617 -19.297 -1.537 1 83.94 82 GLU A N 1
ATOM 641 C CA . GLU A 1 82 ? -3.414 -20.047 -1.184 1 83.94 82 GLU A CA 1
ATOM 642 C C . GLU A 1 82 ? -2.521 -19.25 -0.24 1 83.94 82 GLU A C 1
ATOM 644 O O . GLU A 1 82 ? -1.928 -19.797 0.685 1 83.94 82 GLU A O 1
ATOM 649 N N . VAL A 1 83 ? -2.369 -18.031 -0.429 1 86.19 83 VAL A N 1
ATOM 650 C CA . VAL A 1 83 ? -1.586 -17.125 0.392 1 86.19 83 VAL A CA 1
ATOM 651 C C . VAL A 1 83 ? -2.377 -15.836 0.632 1 86.19 83 VAL A C 1
ATOM 653 O O . VAL A 1 83 ? -2.996 -15.305 -0.29 1 86.19 83 VAL A O 1
ATOM 656 N N . ALA A 1 84 ? -2.48 -15.406 1.844 1 87.81 84 ALA A N 1
ATOM 657 C CA . ALA A 1 84 ? -3.146 -14.156 2.215 1 87.81 84 ALA A CA 1
ATOM 658 C C . ALA A 1 84 ? -2.287 -13.344 3.174 1 87.81 84 ALA A C 1
ATOM 660 O O . ALA A 1 84 ? -2.285 -13.586 4.383 1 87.81 84 ALA A O 1
ATOM 661 N N . GLU A 1 85 ? -1.524 -12.406 2.615 1 88.19 85 GLU A N 1
ATOM 662 C CA . GLU A 1 85 ? -0.642 -11.586 3.443 1 88.19 85 GLU A CA 1
ATOM 663 C C . GLU A 1 85 ? -1.11 -10.141 3.484 1 88.19 85 GLU A C 1
ATOM 665 O O . GLU A 1 85 ? -0.676 -9.367 4.34 1 88.19 85 GLU A O 1
ATOM 670 N N . ARG A 1 86 ? -1.938 -9.781 2.598 1 90.06 86 ARG A N 1
ATOM 671 C CA . ARG A 1 86 ? -2.312 -8.375 2.449 1 90.06 86 ARG A CA 1
ATOM 672 C C . ARG A 1 86 ? -3.422 -8 3.426 1 90.06 86 ARG A C 1
ATOM 674 O O . ARG A 1 86 ? -4.461 -8.656 3.475 1 90.06 86 ARG A O 1
ATOM 681 N N . PRO A 1 87 ? -3.18 -6.949 4.082 1 86.31 87 PRO A N 1
ATOM 682 C CA . PRO A 1 87 ? -4.188 -6.555 5.066 1 86.31 87 PRO A CA 1
ATOM 683 C C . PRO A 1 87 ? -5.543 -6.254 4.438 1 86.31 87 PRO A C 1
ATOM 685 O O . PRO A 1 87 ? -5.609 -5.688 3.344 1 86.31 87 PRO A O 1
ATOM 688 N N . LEU A 1 88 ? -6.559 -6.727 5.164 1 87.12 88 LEU A N 1
ATOM 689 C CA . LEU A 1 88 ? -7.938 -6.488 4.754 1 87.12 88 LEU A CA 1
ATOM 690 C C . LEU A 1 88 ? -8.727 -5.816 5.871 1 87.12 88 LEU A C 1
ATOM 692 O O . LEU A 1 88 ? -8.266 -5.75 7.012 1 87.12 88 LEU A O 1
ATOM 696 N N . GLY A 1 89 ? -9.914 -5.293 5.457 1 90.94 89 GLY A N 1
ATOM 697 C CA . GLY A 1 89 ? -10.805 -4.723 6.453 1 90.94 89 GLY A CA 1
ATOM 698 C C . GLY A 1 89 ? -10.727 -3.207 6.516 1 90.94 89 GLY A C 1
ATOM 699 O O . GLY A 1 89 ? -10.602 -2.541 5.488 1 90.94 89 GLY A O 1
ATOM 700 N N . VAL A 1 90 ? -10.859 -2.766 7.785 1 91.94 90 VAL A N 1
ATOM 701 C CA . VAL A 1 90 ? -11.023 -1.328 7.988 1 91.94 90 VAL A CA 1
ATOM 702 C C . VAL A 1 90 ? -9.672 -0.707 8.359 1 91.94 90 VAL A C 1
ATOM 704 O O . VAL A 1 90 ? -8.914 -1.273 9.148 1 91.94 90 VAL A O 1
ATOM 707 N N . PHE A 1 91 ? -9.438 0.394 7.746 1 92.38 91 PHE A N 1
ATOM 708 C CA . PHE A 1 91 ? -8.312 1.263 8.094 1 92.38 91 PHE A CA 1
ATOM 709 C C . PHE A 1 91 ? -8.805 2.553 8.734 1 92.38 91 PHE A C 1
ATOM 711 O O . PHE A 1 91 ? -9.797 3.137 8.289 1 92.38 91 PHE A O 1
ATOM 718 N N . SER A 1 92 ? -8.102 2.947 9.703 1 93.75 92 SER A N 1
ATOM 719 C CA . SER A 1 92 ? -8.477 4.215 10.328 1 93.75 92 SER A CA 1
ATOM 720 C C . SER A 1 92 ? -7.285 4.871 11.008 1 93.75 92 SER A C 1
ATOM 722 O O . SER A 1 92 ? -6.469 4.191 11.633 1 93.75 92 SER A O 1
ATOM 724 N N . ARG A 1 93 ? -7.219 6.18 10.82 1 93.19 93 ARG A N 1
ATOM 725 C CA . ARG A 1 93 ? -6.195 6.992 11.469 1 93.19 93 ARG A CA 1
ATOM 726 C C . ARG A 1 93 ? -6.734 8.375 11.812 1 93.19 93 ARG A C 1
ATOM 728 O O . ARG A 1 93 ? -7.461 8.984 11.023 1 93.19 93 ARG A O 1
ATOM 735 N N . GLN A 1 94 ? -6.371 8.75 13.031 1 92 94 GLN A N 1
ATOM 736 C CA . GLN A 1 94 ? -6.738 10.102 13.445 1 92 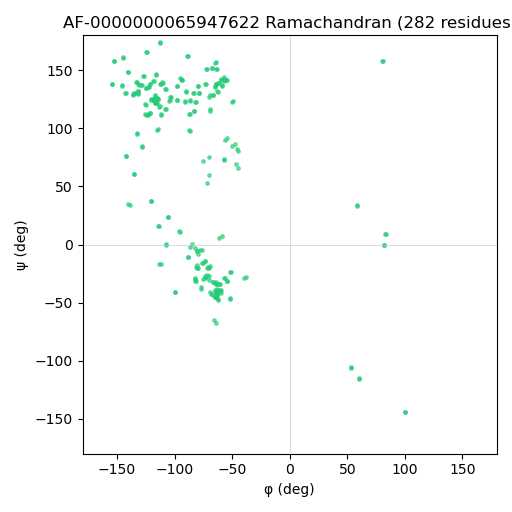94 GLN A CA 1
ATOM 737 C C . GLN A 1 94 ? -5.5 10.945 13.734 1 92 94 GLN A C 1
ATOM 739 O O . GLN A 1 94 ? -4.543 10.461 14.352 1 92 94 GLN A O 1
ATOM 744 N N . LEU A 1 95 ? -5.574 12.211 13.328 1 92 95 LEU A N 1
ATOM 745 C CA . LEU A 1 95 ? -4.477 13.148 13.547 1 92 95 LEU A CA 1
ATOM 746 C C . LEU A 1 95 ? -4.988 14.453 14.141 1 92 95 LEU A C 1
ATOM 748 O O . LEU A 1 95 ? -6.047 14.945 13.75 1 92 95 LEU A O 1
ATOM 752 N N . VAL A 1 96 ? -4.242 14.93 15.094 1 92.94 96 VAL A N 1
ATOM 753 C CA . VAL A 1 96 ? -4.52 16.281 15.594 1 92.94 96 VAL A CA 1
ATOM 754 C C . VAL A 1 96 ? -3.699 17.297 14.82 1 92.94 96 VAL A C 1
ATOM 756 O O . VAL A 1 96 ? -2.467 17.219 14.797 1 92.94 96 VAL A O 1
ATOM 759 N N . LEU A 1 97 ? -4.395 18.234 14.234 1 91.94 97 LEU A N 1
ATOM 760 C CA . LEU A 1 97 ? -3.734 19.234 13.406 1 91.94 97 LEU A CA 1
ATOM 761 C C . LEU A 1 97 ? -3.445 20.5 14.219 1 91.94 97 LEU A C 1
ATOM 763 O O . LEU A 1 97 ? -4.246 20.891 15.062 1 91.94 97 LEU A O 1
ATOM 767 N N . ALA A 1 98 ? -2.305 21.031 13.883 1 89.38 98 ALA A N 1
ATOM 768 C CA . ALA A 1 98 ? -1.971 22.297 14.531 1 89.38 98 ALA A CA 1
ATOM 769 C C . ALA A 1 98 ? -2.949 23.391 14.125 1 89.38 98 ALA A C 1
ATOM 771 O O . ALA A 1 98 ? -3.477 23.391 13.016 1 89.38 98 ALA A O 1
ATOM 772 N N . ASP A 1 99 ? -3.049 24.375 14.961 1 88.38 99 ASP A N 1
ATOM 773 C CA . ASP A 1 99 ? -3.994 25.469 14.742 1 88.38 99 ASP A CA 1
ATOM 774 C C . ASP A 1 99 ? -3.545 26.359 13.594 1 88.38 99 ASP A C 1
ATOM 776 O O . ASP A 1 99 ? -4.348 27.094 13.023 1 88.38 99 ASP A O 1
ATOM 780 N N . THR A 1 100 ? -2.377 26.312 13.25 1 89.19 100 THR A N 1
ATOM 781 C CA . THR A 1 100 ? -1.821 27.188 12.211 1 89.19 100 THR A CA 1
ATOM 782 C C . THR A 1 100 ? -2.211 26.672 10.828 1 89.19 100 THR A C 1
ATOM 784 O O . THR A 1 100 ? -1.993 27.359 9.828 1 89.19 100 THR A O 1
ATOM 787 N N . LEU A 1 101 ? -2.85 25.562 10.766 1 90.88 101 LEU A N 1
ATOM 788 C CA . LEU A 1 101 ? -3.184 24.984 9.469 1 90.88 101 LEU A CA 1
ATOM 789 C C . LEU A 1 101 ? -4.578 25.406 9.031 1 90.88 101 LEU A C 1
ATOM 791 O O . LEU A 1 101 ? -5.469 25.594 9.859 1 90.88 101 LEU A O 1
ATOM 795 N N . ASP A 1 102 ? -4.676 25.641 7.797 1 91.38 102 ASP A N 1
ATOM 796 C CA . ASP A 1 102 ? -5.969 26 7.215 1 91.38 102 ASP A CA 1
ATOM 797 C C . ASP A 1 102 ? -6.762 24.766 6.824 1 91.38 102 ASP A C 1
ATOM 799 O O . ASP A 1 102 ? -6.656 24.281 5.691 1 91.38 102 ASP A O 1
ATOM 803 N N . THR A 1 103 ? -7.676 24.312 7.629 1 90.38 103 THR A N 1
ATOM 804 C CA . THR A 1 103 ? -8.391 23.047 7.461 1 90.38 103 THR A CA 1
ATOM 805 C C . THR A 1 103 ? -9.523 23.188 6.453 1 90.38 103 THR A C 1
ATOM 807 O O . THR A 1 103 ? -10.094 22.203 6.004 1 90.38 103 THR A O 1
ATOM 810 N N . GLU A 1 104 ? -9.758 24.391 5.996 1 90.06 104 GLU A N 1
ATOM 811 C CA . GLU A 1 104 ? -10.82 24.625 5.023 1 90.06 104 GLU A CA 1
ATOM 812 C C . GLU A 1 104 ? -10.312 24.453 3.594 1 90.06 104 GLU A C 1
ATOM 814 O O . GLU A 1 104 ? -11.102 24.344 2.654 1 90.06 104 GLU A O 1
ATOM 819 N N . GLN A 1 105 ? -9.086 24.359 3.488 1 91.25 105 GLN A N 1
ATOM 820 C CA . GLN A 1 105 ? -8.508 24.297 2.146 1 91.25 105 GLN A CA 1
ATOM 821 C C . GLN A 1 105 ? -7.711 23 1.959 1 91.25 105 GLN A C 1
ATOM 823 O O . GLN A 1 105 ? -6.668 23 1.3 1 91.25 105 GLN A O 1
ATOM 828 N N . VAL A 1 106 ? -8.227 21.984 2.51 1 93.75 106 VAL A N 1
ATOM 829 C CA . VAL A 1 106 ? -7.559 20.688 2.393 1 93.75 106 VAL A CA 1
ATOM 830 C C . VAL A 1 106 ? -7.848 20.078 1.023 1 93.75 106 VAL A C 1
ATOM 832 O O . VAL A 1 106 ? -8.992 20.062 0.574 1 93.75 106 VAL A O 1
ATOM 835 N N . ARG A 1 107 ? -6.801 19.656 0.393 1 96.5 107 ARG A N 1
ATOM 836 C CA . ARG A 1 107 ? -6.93 18.922 -0.858 1 96.5 107 ARG A CA 1
ATOM 837 C C . ARG A 1 107 ? -6.492 17.469 -0.684 1 96.5 107 ARG A C 1
ATOM 839 O O . ARG A 1 107 ? -5.492 17.188 -0.02 1 96.5 107 ARG A O 1
ATOM 846 N N . ALA A 1 108 ? -7.305 16.578 -1.312 1 97.12 108 ALA A N 1
ATOM 847 C CA . ALA A 1 108 ? -7.004 15.156 -1.217 1 97.12 108 ALA A CA 1
ATOM 848 C C . ALA A 1 108 ? -6.875 14.523 -2.602 1 97.12 108 ALA A C 1
ATOM 850 O O . ALA A 1 108 ? -7.648 14.844 -3.51 1 97.12 108 ALA A O 1
ATOM 851 N N . ASP A 1 109 ? -5.887 13.75 -2.777 1 97 109 ASP A N 1
ATOM 852 C CA . ASP A 1 109 ? -5.684 12.977 -4.004 1 97 109 ASP A CA 1
ATOM 853 C C . ASP A 1 109 ? -5.336 11.523 -3.689 1 97 109 ASP A C 1
ATOM 855 O O . ASP A 1 109 ? -4.641 11.25 -2.713 1 97 109 ASP A O 1
ATOM 859 N N . TYR A 1 110 ? -5.902 10.656 -4.473 1 97.12 110 TYR A N 1
ATOM 860 C CA . TYR A 1 110 ? -5.586 9.234 -4.355 1 97.12 110 TYR A CA 1
ATOM 861 C C . TYR A 1 110 ? -5.031 8.688 -5.664 1 97.12 110 TYR A C 1
ATOM 863 O O . TYR A 1 110 ? -5.746 8.617 -6.668 1 97.12 110 TYR A O 1
ATOM 871 N N . ASP A 1 111 ? -3.742 8.312 -5.617 1 95.94 111 ASP A N 1
ATOM 872 C CA . ASP A 1 111 ? -3.045 7.828 -6.805 1 95.94 111 ASP A CA 1
ATOM 873 C C . ASP A 1 111 ? -2.084 6.695 -6.457 1 95.94 111 ASP A C 1
ATOM 875 O O . ASP A 1 111 ? -1.391 6.754 -5.438 1 95.94 111 ASP A O 1
ATOM 879 N N . ALA A 1 112 ? -2.176 5.602 -7.219 1 96.19 112 ALA A N 1
ATOM 880 C CA . ALA A 1 112 ? -1.26 4.473 -7.07 1 96.19 112 ALA A CA 1
ATOM 881 C C . ALA A 1 112 ? -1.306 3.912 -5.652 1 96.19 112 ALA A C 1
ATOM 883 O O . ALA A 1 112 ? -0.269 3.57 -5.078 1 96.19 112 ALA A O 1
ATOM 884 N N . GLY A 1 113 ? -2.447 3.982 -5.113 1 96.44 113 GLY A N 1
ATOM 885 C CA . GLY A 1 113 ? -2.643 3.383 -3.803 1 96.44 113 GLY A CA 1
ATOM 886 C C . GLY A 1 113 ? -2.197 4.281 -2.662 1 96.44 113 GLY A C 1
ATOM 887 O O . GLY A 1 113 ? -2.064 3.828 -1.524 1 96.44 113 GLY A O 1
ATOM 888 N N . VAL A 1 114 ? -1.872 5.531 -2.973 1 96.75 114 VAL A N 1
ATOM 889 C CA . VAL A 1 114 ? -1.437 6.473 -1.949 1 96.75 114 VAL A CA 1
ATOM 890 C C . VAL A 1 114 ? -2.436 7.625 -1.85 1 96.75 114 VAL A C 1
ATOM 892 O O . VAL A 1 114 ? -2.717 8.297 -2.844 1 96.75 114 VAL A O 1
ATOM 895 N N . LEU A 1 115 ? -2.986 7.793 -0.632 1 97.31 115 LEU A N 1
ATOM 896 C CA . LEU A 1 115 ? -3.787 8.977 -0.338 1 97.31 115 LEU A CA 1
ATOM 897 C C . LEU A 1 115 ? -2.904 10.133 0.119 1 97.31 115 LEU A C 1
ATOM 899 O O . LEU A 1 115 ? -2.127 9.992 1.066 1 97.31 115 LEU A O 1
ATOM 903 N N . THR A 1 116 ? -3.029 11.234 -0.578 1 97.12 116 THR A N 1
ATOM 904 C CA . THR A 1 116 ? -2.232 12.398 -0.216 1 97.12 116 THR A CA 1
ATOM 905 C C . THR A 1 116 ? -3.133 13.57 0.171 1 97.12 116 THR A C 1
ATOM 907 O O . THR A 1 116 ? -4.02 13.961 -0.595 1 97.12 116 THR A O 1
ATOM 910 N N . LEU A 1 117 ? -2.945 14.109 1.299 1 97.06 117 LEU A N 1
ATOM 911 C CA . LEU A 1 117 ? -3.627 15.312 1.755 1 97.06 117 LEU A CA 1
ATOM 912 C C . LEU A 1 117 ? -2.674 16.5 1.775 1 97.06 117 LEU A C 1
ATOM 914 O O . LEU A 1 117 ? -1.536 16.375 2.236 1 97.06 117 LEU A O 1
ATOM 918 N N . ARG A 1 118 ? -3.115 17.562 1.261 1 96.81 118 ARG A N 1
ATOM 919 C CA . ARG A 1 118 ? -2.373 18.828 1.298 1 96.81 118 ARG A CA 1
ATOM 920 C C . ARG A 1 118 ? -3.135 19.875 2.084 1 96.81 118 ARG A C 1
ATOM 922 O O . ARG A 1 118 ? -4.273 20.219 1.743 1 96.81 118 ARG A O 1
ATOM 929 N N . ILE A 1 119 ? -2.438 20.375 3.102 1 95.75 119 ILE A N 1
ATOM 930 C CA . ILE A 1 119 ? -3.066 21.312 4.02 1 95.75 119 ILE A CA 1
ATOM 931 C C . ILE A 1 119 ? -2.225 22.594 4.105 1 95.75 119 ILE A C 1
ATOM 933 O O . ILE A 1 119 ? -1.132 22.578 4.68 1 95.75 119 ILE A O 1
ATOM 937 N N . PRO A 1 120 ? -2.707 23.641 3.643 1 95.12 120 PRO A N 1
ATOM 938 C CA . PRO A 1 120 ? -1.935 24.875 3.693 1 95.12 120 PRO A CA 1
ATOM 939 C C . PRO A 1 120 ? -1.849 25.453 5.102 1 95.12 120 PRO A C 1
ATOM 941 O O . PRO A 1 120 ? -2.721 25.203 5.938 1 95.12 120 PRO A O 1
ATOM 944 N N . ILE A 1 121 ? -0.758 26.156 5.336 1 91.12 121 ILE A N 1
ATOM 945 C CA . ILE A 1 121 ? -0.646 26.953 6.551 1 91.12 121 ILE A CA 1
ATOM 946 C C . ILE A 1 121 ? -1.541 28.188 6.445 1 91.12 121 ILE A C 1
ATOM 948 O O . ILE A 1 121 ? -1.578 28.844 5.402 1 91.12 121 ILE A O 1
ATOM 952 N N . ALA A 1 122 ? -2.18 28.453 7.531 1 87.5 122 ALA A N 1
ATOM 953 C CA . ALA A 1 122 ? -3.09 29.594 7.512 1 87.5 122 ALA A CA 1
ATOM 954 C C . ALA A 1 122 ? -2.326 30.891 7.312 1 87.5 122 ALA A C 1
ATOM 956 O O . ALA A 1 122 ? -1.232 31.078 7.855 1 87.5 122 ALA A O 1
ATOM 957 N N . GLU A 1 123 ? -2.857 31.797 6.422 1 79.69 123 GLU A N 1
ATOM 958 C CA . GLU A 1 123 ? -2.215 33.062 6.117 1 79.69 123 GLU A CA 1
ATOM 959 C C . GLU A 1 123 ? -1.889 33.844 7.395 1 79.69 123 GLU A C 1
ATOM 961 O O . GLU A 1 123 ? -0.822 34.438 7.5 1 79.69 123 GLU A O 1
ATOM 966 N N . ARG A 1 124 ? -2.844 33.906 8.266 1 74.38 124 ARG A N 1
ATOM 967 C CA . ARG A 1 124 ? -2.641 34.656 9.5 1 74.38 124 ARG A CA 1
ATOM 968 C C . ARG A 1 124 ? -1.433 34.125 10.266 1 74.38 124 ARG A C 1
ATOM 970 O O . ARG A 1 124 ? -0.726 34.906 10.93 1 74.38 124 ARG A O 1
ATOM 977 N N . ALA A 1 125 ? -1.177 32.969 10.102 1 68.38 125 ALA A N 1
ATOM 978 C CA . ALA A 1 125 ? -0.054 32.344 10.797 1 68.38 125 ALA A CA 1
ATOM 979 C C . ALA A 1 125 ? 1.263 32.625 10.086 1 68.38 125 ALA A C 1
ATOM 981 O O . ALA A 1 125 ? 2.318 32.688 10.719 1 68.38 125 ALA A O 1
ATOM 982 N N . LYS A 1 126 ? 1.2 32.75 8.812 1 63.91 126 LYS A N 1
ATOM 983 C CA . LYS A 1 126 ? 2.389 33.062 8.016 1 63.91 126 LYS A CA 1
ATOM 984 C C . LYS A 1 126 ? 3.01 34.375 8.414 1 63.91 126 LYS A C 1
ATOM 986 O O . LYS A 1 126 ? 4.234 34.531 8.438 1 63.91 126 LYS A O 1
ATOM 991 N N . ARG A 1 127 ? 2.209 35.312 8.633 1 59.69 127 ARG A N 1
ATOM 992 C CA . ARG A 1 127 ? 2.652 36.688 8.953 1 59.69 127 ARG A CA 1
ATOM 993 C C . ARG A 1 127 ? 3.418 36.719 10.273 1 59.69 127 ARG A C 1
ATOM 995 O O . ARG A 1 127 ? 4.398 37.438 10.414 1 59.69 127 ARG A O 1
ATOM 1002 N N . ARG A 1 128 ? 2.986 35.875 11.109 1 55.19 128 ARG A N 1
ATOM 1003 C CA . ARG A 1 128 ? 3.656 35.906 12.406 1 55.19 128 ARG A CA 1
ATOM 1004 C C . ARG A 1 128 ? 5.062 35.312 12.305 1 55.19 128 ARG A C 1
ATOM 1006 O O . ARG A 1 128 ? 5.977 35.781 12.992 1 55.19 128 ARG A O 1
ATOM 1013 N N . ARG A 1 129 ? 5.242 34.469 11.422 1 56.53 129 ARG A N 1
ATOM 1014 C CA . ARG A 1 129 ? 6.566 33.875 11.266 1 56.53 129 ARG A CA 1
ATOM 1015 C C . ARG A 1 129 ? 7.516 34.844 10.555 1 56.53 129 ARG A C 1
ATOM 1017 O O . ARG A 1 129 ? 8.711 34.875 10.859 1 56.53 129 ARG A O 1
ATOM 1024 N N . VAL A 1 130 ? 7.117 35.625 9.547 1 54.16 130 VAL A N 1
ATOM 1025 C CA . VAL A 1 130 ? 7.926 36.562 8.797 1 54.16 130 VAL A CA 1
ATOM 1026 C C . VAL A 1 130 ? 8.414 37.688 9.727 1 54.16 130 VAL A C 1
ATOM 1028 O O . VAL A 1 130 ? 9.562 38.125 9.609 1 54.16 130 VAL A O 1
ATOM 1031 N N . LYS A 1 131 ? 7.656 38.062 10.727 1 54.41 131 LYS A N 1
ATOM 1032 C CA . LYS A 1 131 ? 8.062 39.156 11.586 1 54.41 131 LYS A CA 1
ATOM 1033 C C . LYS A 1 131 ? 9.234 38.75 12.484 1 54.41 131 LYS A C 1
ATOM 1035 O O . LYS A 1 131 ? 10.102 39.594 12.773 1 54.41 131 LYS A O 1
ATOM 1040 N N . VAL A 1 132 ? 9.359 37.531 12.758 1 51.75 132 VAL A N 1
ATOM 1041 C CA . VAL A 1 132 ? 10.391 37.156 13.727 1 51.75 132 VAL A CA 1
ATOM 1042 C C . VAL A 1 132 ? 11.742 37.062 13.031 1 51.75 132 VAL A C 1
ATOM 1044 O O . VAL A 1 132 ? 12.781 37.344 13.641 1 51.75 132 VAL A O 1
ATOM 1047 N N . GLY A 1 133 ? 11.75 36.688 11.773 1 52.53 133 GLY A N 1
ATOM 1048 C CA . GLY A 1 133 ? 13.023 36.531 11.094 1 52.53 133 GLY A CA 1
ATOM 1049 C C . GLY A 1 133 ? 13.703 37.844 10.758 1 52.53 133 GLY A C 1
ATOM 1050 O O . GLY A 1 133 ? 14.906 37.875 10.484 1 52.53 133 GLY A O 1
ATOM 1051 N N . GLN A 1 134 ? 13.039 38.875 10.547 1 47.03 134 GLN A N 1
ATOM 1052 C CA . GLN A 1 134 ? 13.648 40.094 10.055 1 47.03 134 GLN A CA 1
ATOM 1053 C C . GLN A 1 134 ? 14.305 40.875 11.188 1 47.03 134 GLN A C 1
ATOM 1055 O O . GLN A 1 134 ? 15.016 41.875 10.945 1 47.03 134 GLN A O 1
ATOM 1060 N N . GLY A 1 135 ? 13.961 40.656 12.461 1 43.94 135 GLY A N 1
ATOM 1061 C CA . GLY A 1 135 ? 14.414 41.625 13.445 1 43.94 135 GLY A CA 1
ATOM 1062 C C . GLY A 1 135 ? 15.93 41.656 13.602 1 43.94 135 GLY A C 1
ATOM 1063 O O . GLY A 1 135 ? 16.531 42.719 13.641 1 43.94 135 GLY A O 1
ATOM 1064 N N . GLU A 1 136 ? 16.672 40.562 14.094 1 41.91 136 GLU A N 1
ATOM 1065 C CA . GLU A 1 136 ? 17.844 40.844 14.898 1 41.91 136 GLU A CA 1
ATOM 1066 C C . GLU A 1 136 ? 19.078 41.094 14.031 1 41.91 136 GLU A C 1
ATOM 1068 O O . GLU A 1 136 ? 20.203 41.156 14.531 1 41.91 136 GLU A O 1
ATOM 1073 N N . SER A 1 137 ? 19.078 41.062 12.75 1 41.94 137 SER A N 1
ATOM 1074 C CA . SER A 1 137 ? 20.406 41.156 12.148 1 41.94 137 SER A CA 1
ATOM 1075 C C . SER A 1 137 ? 21 42.562 12.359 1 41.94 137 SER A C 1
ATOM 1077 O O . SER A 1 137 ? 22.219 42.719 12.352 1 41.94 137 SER A O 1
ATOM 1079 N N . HIS A 1 138 ? 20.297 43.688 12.25 1 40.78 138 HIS A N 1
ATOM 1080 C CA . HIS A 1 138 ? 20.984 44.906 11.836 1 40.78 138 HIS A CA 1
ATOM 1081 C C . HIS A 1 138 ? 21.688 45.562 13.016 1 40.78 138 HIS A C 1
ATOM 1083 O O . HIS A 1 138 ? 22.125 46.719 12.922 1 40.78 138 HIS A O 1
ATOM 1089 N N . ARG A 1 139 ? 21.688 45.188 14.266 1 42.06 139 ARG A N 1
ATOM 1090 C CA . ARG A 1 139 ? 22.312 46.094 15.203 1 42.06 139 ARG A CA 1
ATOM 1091 C C . ARG A 1 139 ? 23.828 46.125 15.016 1 42.06 139 ARG A C 1
ATOM 1093 O O . ARG A 1 139 ? 24.516 45.188 15.375 1 42.06 139 ARG A O 1
ATOM 1100 N N . GLN A 1 140 ? 24.406 46.5 13.852 1 39.72 140 GLN A N 1
ATOM 1101 C CA . GLN A 1 140 ? 25.828 46.812 13.727 1 39.72 140 GLN A CA 1
ATOM 1102 C C . GLN A 1 140 ? 26.266 47.781 14.797 1 39.72 140 GLN A C 1
ATOM 1104 O O . GLN A 1 140 ? 25.594 48.781 15.062 1 39.72 140 GLN A O 1
ATOM 1109 N N . ILE A 1 141 ? 27.328 47.375 15.633 1 38.06 141 ILE A N 1
ATOM 1110 C CA . ILE A 1 141 ? 28.172 47.938 16.672 1 38.06 141 ILE A CA 1
ATOM 1111 C C . ILE A 1 141 ? 28.891 49.188 16.141 1 38.06 141 ILE A C 1
ATOM 1113 O O . ILE A 1 141 ? 29.688 49.094 15.203 1 38.06 141 ILE A O 1
ATOM 1117 N N . THR A 1 142 ? 28.281 50.25 15.977 1 35.47 142 THR A N 1
ATOM 1118 C CA . THR A 1 142 ? 28.828 51.594 15.688 1 35.47 142 THR A CA 1
ATOM 1119 C C . THR A 1 142 ? 29.734 52.062 16.812 1 35.47 142 THR A C 1
ATOM 1121 O O . THR A 1 142 ? 30.531 53 16.641 1 35.47 142 THR A O 1
ATOM 1124 N N . GLY A 1 143 ? 30.125 51.312 17.938 1 30.22 143 GLY A N 1
ATOM 1125 C CA . GLY A 1 143 ? 31.109 52.062 18.719 1 30.22 143 GLY A CA 1
ATOM 1126 C C . GLY A 1 143 ? 32.5 52.031 18.125 1 30.22 143 GLY A C 1
ATOM 1127 O O . GLY A 1 143 ? 32.812 51.156 17.312 1 30.22 143 GLY A O 1
ATOM 1128 N N . MET B 1 1 ? 24.891 2.441 38.312 1 23.23 1 MET B N 1
ATOM 1129 C CA . MET B 1 1 ? 24.422 3.43 37.344 1 23.23 1 MET B CA 1
ATOM 1130 C C . MET B 1 1 ? 23.438 2.809 36.375 1 23.23 1 MET B C 1
ATOM 1132 O O . MET B 1 1 ? 23.734 1.811 35.719 1 23.23 1 MET B O 1
ATOM 1136 N N . LEU B 1 2 ? 22.156 2.615 36.688 1 30.27 2 LEU B N 1
ATOM 1137 C CA . LEU B 1 2 ? 21.062 1.818 36.156 1 30.27 2 LEU B CA 1
ATOM 1138 C C . LEU B 1 2 ? 20.594 2.363 34.812 1 30.27 2 LEU B C 1
ATOM 1140 O O . LEU B 1 2 ? 20.219 3.537 34.719 1 30.27 2 LEU B O 1
ATOM 1144 N N . MET B 1 3 ? 21.422 2.09 33.75 1 33.94 3 MET B N 1
ATOM 1145 C CA . MET B 1 3 ? 21.125 2.529 32.406 1 33.94 3 MET B CA 1
ATOM 1146 C C . MET B 1 3 ? 19.672 2.242 32.031 1 33.94 3 MET B C 1
ATOM 1148 O O . MET B 1 3 ? 19.25 1.086 32.031 1 33.94 3 MET B O 1
ATOM 1152 N N . ARG B 1 4 ? 18.719 2.949 32.656 1 38.56 4 ARG B N 1
ATOM 1153 C CA . ARG B 1 4 ? 17.281 2.898 32.438 1 38.56 4 ARG B CA 1
ATOM 1154 C C . ARG B 1 4 ? 16.938 2.895 30.953 1 38.56 4 ARG B C 1
ATOM 1156 O O . ARG B 1 4 ? 17.266 3.842 30.234 1 38.56 4 ARG B O 1
ATOM 1163 N N . THR B 1 5 ? 17.047 1.751 30.344 1 45.12 5 THR B N 1
ATOM 1164 C CA . THR B 1 5 ? 16.609 1.527 28.969 1 45.12 5 THR B CA 1
ATOM 1165 C C . THR B 1 5 ? 15.203 2.08 28.75 1 45.12 5 THR B C 1
ATOM 1167 O O . THR B 1 5 ? 14.281 1.763 29.5 1 45.12 5 THR B O 1
ATOM 1170 N N . ASP B 1 6 ? 15.102 3.332 28.422 1 46.38 6 ASP B N 1
ATOM 1171 C CA . ASP B 1 6 ? 13.828 3.984 28.109 1 46.38 6 ASP B CA 1
ATOM 1172 C C . ASP B 1 6 ? 13.086 3.238 27.016 1 46.38 6 ASP B C 1
ATOM 1174 O O . ASP B 1 6 ? 13.586 3.117 25.891 1 46.38 6 ASP B O 1
ATOM 1178 N N . PRO B 1 7 ? 12.234 2.303 27.359 1 53.5 7 PRO B N 1
ATOM 1179 C CA . PRO B 1 7 ? 11.445 1.501 26.422 1 53.5 7 PRO B CA 1
ATOM 1180 C C . PRO B 1 7 ? 10.922 2.318 25.234 1 53.5 7 PRO B C 1
ATOM 1182 O O . PRO B 1 7 ? 10.617 1.761 24.188 1 53.5 7 PRO B O 1
ATOM 1185 N N . PHE B 1 8 ? 10.68 3.59 25.375 1 52.62 8 PHE B N 1
ATOM 1186 C CA . PHE B 1 8 ? 10.203 4.441 24.281 1 52.62 8 PHE B CA 1
ATOM 1187 C C . PHE B 1 8 ? 11.258 4.555 23.188 1 52.62 8 PHE B C 1
ATOM 1189 O O . PHE B 1 8 ? 10.922 4.625 22 1 52.62 8 PHE B O 1
ATOM 1196 N N . ARG B 1 9 ? 12.555 4.688 23.547 1 52.5 9 ARG B N 1
ATOM 1197 C CA . ARG B 1 9 ? 13.641 4.711 22.562 1 52.5 9 ARG B CA 1
ATOM 1198 C C . ARG B 1 9 ? 13.727 3.389 21.812 1 52.5 9 ARG B C 1
ATOM 1200 O O . ARG B 1 9 ? 14.047 3.367 20.625 1 52.5 9 ARG B O 1
ATOM 1207 N N . GLU B 1 10 ? 13.508 2.357 22.562 1 49.34 10 GLU B N 1
ATOM 1208 C CA . GLU B 1 10 ? 13.539 1.057 21.906 1 49.34 10 GLU B CA 1
ATOM 1209 C C . GLU B 1 10 ? 12.398 0.924 20.891 1 49.34 10 GLU B C 1
ATOM 1211 O O . GLU B 1 10 ? 12.586 0.369 19.812 1 49.34 10 GLU B O 1
ATOM 1216 N N . PHE B 1 11 ? 11.18 1.318 21.25 1 51.88 11 PHE B N 1
ATOM 1217 C CA . PHE B 1 11 ? 10.055 1.29 20.328 1 51.88 11 PHE B CA 1
ATOM 1218 C C . PHE B 1 11 ? 10.312 2.186 19.125 1 51.88 11 PHE B C 1
ATOM 1220 O O . PHE B 1 11 ? 9.969 1.829 17.984 1 51.88 11 PHE B O 1
ATOM 1227 N N . ASP B 1 12 ? 10.93 3.359 19.422 1 55.19 12 ASP B N 1
ATOM 1228 C CA . ASP B 1 12 ? 11.281 4.277 18.344 1 55.19 12 ASP B CA 1
ATOM 1229 C C . ASP B 1 12 ? 12.289 3.643 17.391 1 55.19 12 ASP B C 1
ATOM 1231 O O . ASP B 1 12 ? 12.18 3.801 16.172 1 55.19 12 ASP B O 1
ATOM 1235 N N . ARG B 1 13 ? 13.32 2.939 18.062 1 51.56 13 ARG B N 1
ATOM 1236 C CA . ARG B 1 13 ? 14.328 2.258 17.25 1 51.56 13 ARG B CA 1
ATOM 1237 C C . ARG B 1 13 ? 13.703 1.134 16.422 1 51.56 13 ARG B C 1
ATOM 1239 O O . ARG B 1 13 ? 14.008 0.981 15.242 1 51.56 13 ARG B O 1
ATOM 1246 N N . ILE B 1 14 ? 12.859 0.374 17.094 1 50.28 14 ILE B N 1
ATOM 1247 C CA . ILE B 1 14 ? 12.211 -0.727 16.391 1 50.28 14 ILE B CA 1
ATOM 1248 C C . ILE B 1 14 ? 11.352 -0.177 15.258 1 50.28 14 ILE B C 1
ATOM 1250 O O . ILE B 1 14 ? 11.367 -0.708 14.141 1 50.28 14 ILE B O 1
ATOM 1254 N N . THR B 1 15 ? 10.719 0.883 15.547 1 55.44 15 THR B N 1
ATOM 1255 C CA . THR B 1 15 ? 9.859 1.485 14.531 1 55.44 15 THR B CA 1
ATOM 1256 C C . THR B 1 15 ? 10.688 2.02 13.367 1 55.44 15 THR B C 1
ATOM 1258 O O . THR B 1 15 ? 10.32 1.841 12.203 1 55.44 15 THR B O 1
ATOM 1261 N N . ARG B 1 16 ? 11.852 2.719 13.742 1 54.91 16 ARG B N 1
ATOM 1262 C CA . ARG B 1 16 ? 12.75 3.242 12.711 1 54.91 16 ARG B CA 1
ATOM 1263 C C . ARG B 1 16 ? 13.336 2.113 11.875 1 54.91 16 ARG B C 1
ATOM 1265 O O . ARG B 1 16 ? 13.477 2.246 10.656 1 54.91 16 ARG B O 1
ATOM 1272 N N . GLU B 1 17 ? 13.797 1.108 12.594 1 56.44 17 GLU B N 1
ATOM 1273 C CA . GLU B 1 17 ? 14.391 -0.01 11.867 1 56.44 17 GLU B CA 1
ATOM 1274 C C . GLU B 1 17 ? 13.375 -0.679 10.953 1 56.44 17 GLU B C 1
ATOM 1276 O O . GLU B 1 17 ? 13.711 -1.102 9.844 1 56.44 17 GLU B O 1
ATOM 1281 N N . LEU B 1 18 ? 12.227 -0.604 11.562 1 56.28 18 LEU B N 1
ATOM 1282 C CA . LEU B 1 18 ? 11.18 -1.253 10.781 1 56.28 18 LEU B CA 1
ATOM 1283 C C . LEU B 1 18 ? 10.766 -0.384 9.594 1 56.28 18 LEU B C 1
ATOM 1285 O O . LEU B 1 18 ? 10.289 -0.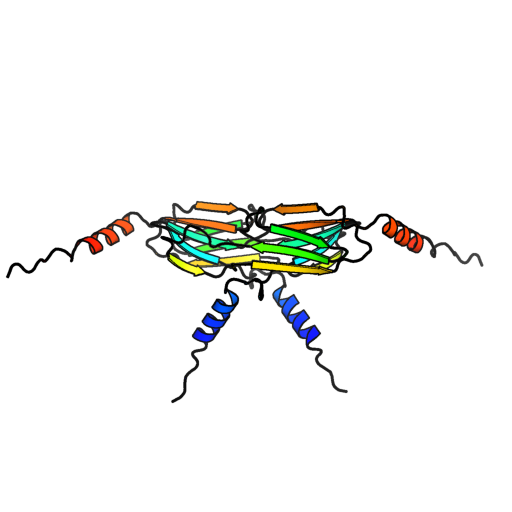896 8.586 1 56.28 18 LEU B O 1
ATOM 1289 N N . THR B 1 19 ? 11.211 0.879 9.773 1 61.94 19 THR B N 1
ATOM 1290 C CA . THR B 1 19 ? 10.812 1.794 8.703 1 61.94 19 THR B CA 1
ATOM 1291 C C . THR B 1 19 ? 12.016 2.143 7.824 1 61.94 19 THR B C 1
ATOM 1293 O O . THR B 1 19 ? 11.914 2.99 6.938 1 61.94 19 THR B O 1
ATOM 1296 N N . ALA B 1 20 ? 13.195 1.582 8.18 1 68.62 20 ALA B N 1
ATOM 1297 C CA . ALA B 1 20 ? 14.375 1.813 7.344 1 68.62 20 ALA B CA 1
ATOM 1298 C C . ALA B 1 20 ? 14.117 1.36 5.906 1 68.62 20 ALA B C 1
ATOM 1300 O O . ALA B 1 20 ? 13.43 0.365 5.676 1 68.62 20 ALA B O 1
ATOM 1301 N N . PRO B 1 21 ? 14.719 2.174 5.074 1 75.69 21 PRO B N 1
ATOM 1302 C CA . PRO B 1 21 ? 14.5 1.795 3.674 1 75.69 21 PRO B CA 1
ATOM 1303 C C . PRO B 1 21 ? 15.094 0.427 3.336 1 75.69 21 PRO B C 1
ATOM 1305 O O . PRO B 1 21 ? 16.188 0.095 3.791 1 75.69 21 PRO B O 1
ATOM 1308 N N . GLY B 1 22 ? 14.367 -0.318 2.734 1 74.88 22 GLY B N 1
ATOM 1309 C CA . GLY B 1 22 ? 14.836 -1.613 2.273 1 74.88 22 GLY B CA 1
ATOM 1310 C C . GLY B 1 22 ? 16.016 -1.514 1.32 1 74.88 22 GLY B C 1
ATOM 1311 O O . GLY B 1 22 ? 16.125 -0.552 0.556 1 74.88 22 GLY B O 1
ATOM 1312 N N . THR B 1 23 ? 16.875 -2.453 1.521 1 79.25 23 THR B N 1
ATOM 1313 C CA . THR B 1 23 ? 18 -2.596 0.609 1 79.25 23 THR B CA 1
ATOM 1314 C C . THR B 1 23 ? 17.891 -3.893 -0.187 1 79.25 23 THR B C 1
ATOM 1316 O O . THR B 1 23 ? 17 -4.703 0.055 1 79.25 23 THR B O 1
ATOM 1319 N N . TRP B 1 24 ? 18.797 -4.012 -1.124 1 76.31 24 TRP B N 1
ATOM 1320 C CA . TRP B 1 24 ? 18.734 -5.215 -1.948 1 76.31 24 TRP B CA 1
ATOM 1321 C C . TRP B 1 24 ? 19.047 -6.457 -1.119 1 76.31 24 TRP B C 1
ATOM 1323 O O . TRP B 1 24 ? 18.531 -7.539 -1.393 1 76.31 24 TRP B O 1
ATOM 1333 N N . SER B 1 25 ? 19.922 -6.348 -0.096 1 74.69 25 SER B N 1
ATOM 1334 C CA . SER B 1 25 ? 20.266 -7.477 0.764 1 74.69 25 SER B CA 1
ATOM 1335 C C . SER B 1 25 ? 19.188 -7.707 1.823 1 74.69 25 SER B C 1
ATOM 1337 O O . SER B 1 25 ? 19.062 -8.812 2.355 1 74.69 25 SER B O 1
ATOM 1339 N N . ARG B 1 26 ? 18.344 -6.648 2.092 1 78.12 26 ARG B N 1
ATOM 1340 C CA . ARG B 1 26 ? 17.25 -6.73 3.053 1 78.12 26 ARG B CA 1
ATOM 1341 C C . ARG B 1 26 ? 16.031 -5.949 2.564 1 78.12 26 ARG B C 1
ATOM 1343 O O . ARG B 1 26 ? 15.695 -4.898 3.113 1 78.12 26 ARG B O 1
ATOM 1350 N N . PRO B 1 27 ? 15.383 -6.551 1.661 1 78.69 27 PRO B N 1
ATOM 1351 C CA . PRO B 1 27 ? 14.273 -5.797 1.061 1 78.69 27 PRO B CA 1
ATOM 1352 C C . PRO B 1 27 ? 13.125 -5.562 2.035 1 78.69 27 PRO B C 1
ATOM 1354 O O . PRO B 1 27 ? 12.961 -6.32 2.996 1 78.69 27 PRO B O 1
ATOM 1357 N N . THR B 1 28 ? 12.438 -4.477 1.79 1 80.44 28 THR B N 1
ATOM 1358 C CA . THR B 1 28 ? 11.242 -4.145 2.559 1 80.44 28 THR B CA 1
ATOM 1359 C C . THR B 1 28 ? 10.156 -5.195 2.348 1 80.44 28 THR B C 1
ATOM 1361 O O . THR B 1 28 ? 10.086 -5.816 1.286 1 80.44 28 THR B O 1
ATOM 1364 N N . ALA B 1 29 ? 9.32 -5.371 3.371 1 81.31 29 ALA B N 1
ATOM 1365 C CA . ALA B 1 29 ? 8.219 -6.324 3.266 1 81.31 29 ALA B CA 1
ATOM 1366 C C . ALA B 1 29 ? 7.293 -5.965 2.104 1 81.31 29 ALA B C 1
ATOM 1368 O O . ALA B 1 29 ? 7.016 -4.789 1.86 1 81.31 29 ALA B O 1
ATOM 1369 N N . MET B 1 30 ? 6.93 -6.973 1.392 1 88.19 30 MET B N 1
ATOM 1370 C CA . MET B 1 30 ? 6.027 -6.848 0.252 1 88.19 30 MET B CA 1
ATOM 1371 C C . MET B 1 30 ? 4.871 -7.836 0.365 1 88.19 30 MET B C 1
ATOM 1373 O O . MET B 1 30 ?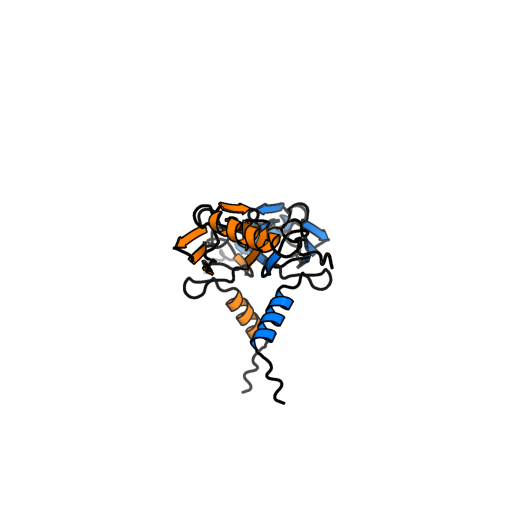 4.945 -8.953 -0.153 1 88.19 30 MET B O 1
ATOM 1377 N N . PRO B 1 31 ? 3.812 -7.441 1.106 1 89.56 31 PRO B N 1
ATOM 1378 C CA . PRO B 1 31 ? 2.684 -8.352 1.304 1 89.56 31 PRO B CA 1
ATOM 1379 C C . PRO B 1 31 ? 2.086 -8.844 -0.012 1 89.56 31 PRO B C 1
ATOM 1381 O O . PRO B 1 31 ? 2 -8.086 -0.979 1 89.56 31 PRO B O 1
ATOM 1384 N N . MET B 1 32 ? 1.712 -10.133 0.046 1 91.19 32 MET B N 1
ATOM 1385 C CA . MET B 1 32 ? 1.207 -10.719 -1.193 1 91.19 32 MET B CA 1
ATOM 1386 C C . MET B 1 32 ? 0.026 -11.641 -0.917 1 91.19 32 MET B C 1
ATOM 1388 O O . MET B 1 32 ? -0.077 -12.219 0.168 1 91.19 32 MET B O 1
ATOM 1392 N N . ASP B 1 33 ? -0.881 -11.695 -1.873 1 91.75 33 ASP B N 1
ATOM 1393 C CA . ASP B 1 33 ? -1.936 -12.703 -1.935 1 91.75 33 ASP B CA 1
ATOM 1394 C C . ASP B 1 33 ? -1.78 -13.586 -3.17 1 91.75 33 ASP B C 1
ATOM 1396 O O . ASP B 1 33 ? -1.261 -13.141 -4.195 1 91.75 33 ASP B O 1
ATOM 1400 N N . ALA B 1 34 ? -2.148 -14.805 -3.018 1 91.69 34 ALA B N 1
ATOM 1401 C CA . ALA B 1 34 ? -2.217 -15.727 -4.148 1 91.69 34 ALA B CA 1
ATOM 1402 C C . ALA B 1 34 ? -3.496 -16.562 -4.102 1 91.69 34 ALA B C 1
ATOM 1404 O O . ALA B 1 34 ? -3.852 -17.109 -3.053 1 91.69 34 ALA B O 1
ATOM 1405 N N . CYS B 1 35 ? -4.164 -16.547 -5.223 1 91.25 35 CYS B N 1
ATOM 1406 C CA . CYS B 1 35 ? -5.363 -17.375 -5.285 1 91.25 35 CYS B CA 1
ATOM 1407 C C . CYS B 1 35 ? -5.543 -17.969 -6.68 1 91.25 35 CYS B C 1
ATOM 1409 O O . CYS B 1 35 ? -4.922 -17.5 -7.637 1 91.25 35 CYS B O 1
ATOM 1411 N N . ARG B 1 36 ? -6.352 -18.984 -6.68 1 89.81 36 ARG B N 1
ATOM 1412 C CA . ARG B 1 36 ? -6.707 -19.594 -7.957 1 89.81 36 ARG B CA 1
ATOM 1413 C C . ARG B 1 36 ? -8.125 -19.219 -8.367 1 89.81 36 ARG B C 1
ATOM 1415 O O . ARG B 1 36 ? -9.07 -19.375 -7.586 1 89.81 36 ARG B O 1
ATOM 1422 N N . GLU B 1 37 ? -8.242 -18.656 -9.508 1 89.44 37 GLU B N 1
ATOM 1423 C CA . GLU B 1 37 ? -9.531 -18.344 -10.109 1 89.44 37 GLU B CA 1
ATOM 1424 C C . GLU B 1 37 ? -9.766 -19.156 -11.375 1 89.44 37 GLU B C 1
ATOM 1426 O O . GLU B 1 37 ? -9.344 -18.766 -12.461 1 89.44 37 GLU B O 1
ATOM 1431 N N . GLY B 1 38 ? -10.539 -20.234 -11.211 1 88.38 38 GLY B N 1
ATOM 1432 C CA . GLY B 1 38 ? -10.672 -21.141 -12.336 1 88.38 38 GLY B CA 1
ATOM 1433 C C . GLY B 1 38 ? -9.352 -21.734 -12.789 1 88.38 38 GLY B C 1
ATOM 1434 O O . GLY B 1 38 ? -8.664 -22.406 -12.008 1 88.38 38 GLY B O 1
ATOM 1435 N N . ASP B 1 39 ? -8.977 -21.406 -13.953 1 90.81 39 ASP B N 1
ATOM 1436 C CA . ASP B 1 39 ? -7.742 -21.953 -14.508 1 90.81 39 ASP B CA 1
ATOM 1437 C C . ASP B 1 39 ? -6.633 -20.906 -14.531 1 90.81 39 ASP B C 1
ATOM 1439 O O . ASP B 1 39 ? -5.754 -20.938 -15.398 1 90.81 39 ASP B O 1
ATOM 1443 N N . THR B 1 40 ? -6.852 -19.984 -13.633 1 93.19 40 THR B N 1
ATOM 1444 C CA . THR B 1 40 ? -5.867 -18.906 -13.57 1 93.19 40 THR B CA 1
ATOM 1445 C C . THR B 1 40 ? -5.434 -18.672 -12.125 1 93.19 40 THR B C 1
ATOM 1447 O O . THR B 1 40 ? -6.262 -18.641 -11.219 1 93.19 40 THR B O 1
ATOM 1450 N N . TYR B 1 41 ? -4.141 -18.594 -11.969 1 92.81 41 TYR B N 1
ATOM 1451 C CA . TYR B 1 41 ? -3.615 -18.141 -10.688 1 92.81 41 TYR B CA 1
ATOM 1452 C C . TYR B 1 41 ? -3.439 -16.625 -10.68 1 92.81 41 TYR B C 1
ATOM 1454 O O . TYR B 1 41 ? -2.908 -16.047 -11.633 1 92.81 41 TYR B O 1
ATOM 1462 N N . VAL B 1 42 ? -3.949 -16.078 -9.609 1 94.56 42 VAL B N 1
ATOM 1463 C CA . VAL B 1 42 ? -3.832 -14.625 -9.469 1 94.56 42 VAL B CA 1
ATOM 1464 C C . VAL B 1 42 ? -2.965 -14.297 -8.25 1 94.56 42 VAL B C 1
ATOM 1466 O O . VAL B 1 42 ? -3.26 -14.727 -7.137 1 94.56 42 VAL B O 1
ATOM 1469 N N . VAL B 1 43 ? -1.855 -13.562 -8.492 1 94.62 43 VAL B N 1
ATOM 1470 C CA . VAL B 1 43 ? -0.947 -13.125 -7.438 1 94.62 43 VAL B CA 1
ATOM 1471 C C . VAL B 1 43 ? -0.969 -11.594 -7.344 1 94.62 43 VAL B C 1
ATOM 1473 O O . VAL B 1 43 ? -0.797 -10.906 -8.352 1 94.62 43 VAL B O 1
ATOM 1476 N N . SER B 1 44 ? -1.226 -11.141 -6.16 1 95.69 44 SER B N 1
ATOM 1477 C CA . SER B 1 44 ? -1.309 -9.695 -5.969 1 95.69 44 SER B CA 1
ATOM 1478 C C . SER B 1 44 ? -0.29 -9.211 -4.938 1 95.69 44 SER B C 1
ATOM 1480 O O . SER B 1 44 ? -0.082 -9.867 -3.912 1 95.69 44 SER B O 1
ATOM 1482 N N . PHE B 1 45 ? 0.387 -8.07 -5.176 1 94.75 45 PHE B N 1
ATOM 1483 C CA . PHE B 1 45 ? 1.364 -7.445 -4.297 1 94.75 45 PHE B CA 1
ATOM 1484 C C . PHE B 1 45 ? 0.952 -6.016 -3.957 1 94.75 45 PHE B C 1
ATOM 1486 O O . PHE B 1 45 ? 0.543 -5.258 -4.84 1 94.75 45 PHE B O 1
ATOM 1493 N N . ASP B 1 46 ? 1.066 -5.668 -2.703 1 94.62 46 ASP B N 1
ATOM 1494 C CA . ASP B 1 46 ? 0.897 -4.266 -2.344 1 94.62 46 ASP B CA 1
ATOM 1495 C C . ASP B 1 46 ? 2.191 -3.482 -2.564 1 94.62 46 ASP B C 1
ATOM 1497 O O . ASP B 1 46 ? 3.195 -3.732 -1.894 1 94.62 46 ASP B O 1
ATOM 1501 N N . LEU B 1 47 ? 2.15 -2.51 -3.525 1 95.75 47 LEU B N 1
ATOM 1502 C CA . LEU B 1 47 ? 3.264 -1.631 -3.861 1 95.75 47 LEU B CA 1
ATOM 1503 C C . LEU B 1 47 ? 2.793 -0.188 -4.012 1 95.75 47 LEU B C 1
ATOM 1505 O O . LEU B 1 47 ? 2.959 0.416 -5.074 1 95.75 47 LEU B O 1
ATOM 1509 N N . PRO B 1 48 ? 2.27 0.327 -2.982 1 95.81 48 PRO B N 1
ATOM 1510 C CA . PRO B 1 48 ? 1.733 1.683 -3.125 1 95.81 48 PRO B CA 1
ATOM 1511 C C . PRO B 1 48 ? 2.814 2.715 -3.441 1 95.81 48 PRO B C 1
ATOM 1513 O O . PRO B 1 48 ? 3.881 2.705 -2.82 1 95.81 48 PRO B O 1
ATOM 1516 N N . GLY B 1 49 ? 2.555 3.621 -4.328 1 95.12 49 GLY B N 1
ATOM 1517 C CA . GLY B 1 49 ? 3.389 4.777 -4.609 1 95.12 49 GLY B CA 1
ATOM 1518 C C . GLY B 1 49 ? 4.551 4.465 -5.535 1 95.12 49 GLY B C 1
ATOM 1519 O O . GLY B 1 49 ? 5.363 5.34 -5.832 1 95.12 49 GLY B O 1
ATOM 1520 N N . VAL B 1 50 ? 4.664 3.256 -5.941 1 94.81 50 VAL B N 1
ATOM 1521 C CA . VAL B 1 50 ? 5.758 2.869 -6.824 1 94.81 50 VAL B CA 1
ATOM 1522 C C . VAL B 1 50 ? 5.434 3.273 -8.258 1 94.81 50 VAL B C 1
ATOM 1524 O O . VAL B 1 50 ? 4.297 3.121 -8.711 1 94.81 50 VAL B O 1
ATOM 1527 N N . ASP B 1 51 ? 6.418 3.82 -8.898 1 94.94 51 ASP B N 1
ATOM 1528 C CA . ASP B 1 51 ? 6.293 4.074 -10.328 1 94.94 51 ASP B CA 1
ATOM 1529 C C . ASP B 1 51 ? 6.215 2.766 -11.117 1 94.94 51 ASP B C 1
ATOM 1531 O O . ASP B 1 51 ? 7.055 1.881 -10.945 1 94.94 51 ASP B O 1
ATOM 1535 N N . PRO B 1 52 ? 5.18 2.654 -11.992 1 95.69 52 PRO B N 1
ATOM 1536 C CA . PRO B 1 52 ? 5.066 1.414 -12.766 1 95.69 52 PRO B CA 1
ATOM 1537 C C . PRO B 1 52 ? 6.344 1.082 -13.531 1 95.69 52 PRO B C 1
ATOM 1539 O O . PRO B 1 52 ? 6.672 -0.093 -13.711 1 95.69 52 PRO B O 1
ATOM 1542 N N . GLU B 1 53 ? 7.062 2.078 -13.945 1 95.19 53 GLU B N 1
ATOM 1543 C CA . GLU B 1 53 ? 8.281 1.864 -14.719 1 95.19 53 GLU B CA 1
ATOM 1544 C C . GLU B 1 53 ? 9.406 1.336 -13.836 1 95.19 53 GLU B C 1
ATOM 1546 O O . GLU B 1 53 ? 10.422 0.847 -14.336 1 95.19 53 GLU B O 1
ATOM 1551 N N . ALA B 1 54 ? 9.188 1.457 -12.539 1 95.06 54 ALA B N 1
ATOM 1552 C CA . ALA B 1 54 ? 10.195 0.997 -11.594 1 95.06 54 ALA B CA 1
ATOM 1553 C C . ALA B 1 54 ? 9.898 -0.423 -11.117 1 95.06 54 ALA B C 1
ATOM 1555 O O . ALA B 1 54 ? 10.5 -0.899 -10.148 1 95.06 54 ALA B O 1
ATOM 1556 N N . ILE B 1 55 ? 9.008 -1.081 -11.711 1 96.88 55 ILE B N 1
ATOM 1557 C CA . ILE B 1 55 ? 8.672 -2.459 -11.375 1 96.88 55 ILE B CA 1
ATOM 1558 C C . ILE B 1 55 ? 9.266 -3.406 -12.414 1 96.88 55 ILE B C 1
ATOM 1560 O O . ILE B 1 55 ? 9.07 -3.227 -13.617 1 96.88 55 ILE B O 1
ATOM 1564 N N . GLU B 1 56 ? 10 -4.387 -11.906 1 96.88 56 GLU B N 1
ATOM 1565 C CA . GLU B 1 56 ? 10.602 -5.414 -12.75 1 96.88 56 GLU B CA 1
ATOM 1566 C C . GLU B 1 56 ? 10.047 -6.797 -12.414 1 96.88 56 GLU B C 1
ATOM 1568 O O . GLU B 1 56 ? 9.984 -7.18 -11.242 1 96.88 56 GLU B O 1
ATOM 1573 N N . ILE B 1 57 ? 9.602 -7.469 -13.391 1 97.06 57 ILE B N 1
ATOM 1574 C CA . ILE B 1 57 ? 9.109 -8.836 -13.25 1 97.06 57 ILE B CA 1
ATOM 1575 C C . ILE B 1 57 ? 9.93 -9.773 -14.141 1 97.06 57 ILE B C 1
ATOM 1577 O O . ILE B 1 57 ? 10.023 -9.562 -15.352 1 97.06 57 ILE B O 1
ATOM 1581 N N . ASP B 1 58 ? 10.477 -10.773 -13.508 1 95.81 58 ASP B N 1
ATOM 1582 C CA . ASP B 1 58 ? 11.281 -11.742 -14.242 1 95.81 58 ASP B CA 1
ATOM 1583 C C . ASP B 1 58 ? 10.828 -13.172 -13.953 1 95.81 58 ASP B C 1
ATOM 1585 O O . ASP B 1 58 ? 10.516 -13.516 -12.812 1 95.81 58 ASP B O 1
ATOM 1589 N N . ILE B 1 59 ? 10.789 -13.883 -15.031 1 93.94 59 ILE B N 1
ATOM 1590 C CA . ILE B 1 59 ? 10.469 -15.297 -14.883 1 93.94 59 ILE B CA 1
ATOM 1591 C C . ILE B 1 59 ? 11.555 -16.141 -15.531 1 93.94 59 ILE B C 1
ATOM 1593 O O . ILE B 1 59 ? 11.82 -16.016 -16.734 1 93.94 59 ILE B O 1
ATOM 1597 N N . GLU B 1 60 ? 12.148 -16.953 -14.75 1 92.38 60 GLU B N 1
ATOM 1598 C CA . GLU B 1 60 ? 13.102 -17.953 -15.219 1 92.38 60 GLU B CA 1
ATOM 1599 C C . GLU B 1 60 ? 12.68 -19.359 -14.805 1 92.38 60 GLU B C 1
ATOM 1601 O O . GLU B 1 60 ? 12.727 -19.703 -13.625 1 92.38 60 GLU B O 1
ATOM 1606 N N . ARG B 1 61 ? 12.297 -20.172 -15.844 1 87.69 61 ARG B N 1
ATOM 1607 C CA . ARG B 1 61 ? 11.734 -21.5 -15.586 1 87.69 61 ARG B CA 1
ATOM 1608 C C . ARG B 1 61 ? 10.562 -21.406 -14.617 1 87.69 61 ARG B C 1
ATOM 1610 O O . ARG B 1 61 ? 9.531 -20.812 -14.938 1 87.69 61 ARG B O 1
ATOM 1617 N N . ASN B 1 62 ? 10.742 -21.797 -13.422 1 89.88 62 ASN B N 1
ATOM 1618 C CA . ASN B 1 62 ? 9.625 -21.812 -12.484 1 89.88 62 ASN B CA 1
ATOM 1619 C C . ASN B 1 62 ? 9.828 -20.812 -11.352 1 89.88 62 ASN B C 1
ATOM 1621 O O . ASN B 1 62 ? 9.148 -20.859 -10.336 1 89.88 62 ASN B O 1
ATOM 1625 N N . MET B 1 63 ? 10.781 -19.938 -11.656 1 94.19 63 MET B N 1
ATOM 1626 C CA . MET B 1 63 ? 11.062 -18.938 -10.625 1 94.19 63 MET B CA 1
ATOM 1627 C C . MET B 1 63 ? 10.555 -17.562 -11.047 1 94.19 63 MET B C 1
ATOM 1629 O O . MET B 1 63 ? 10.992 -17.016 -12.062 1 94.19 63 MET B O 1
ATOM 1633 N N . LEU B 1 64 ? 9.625 -17.047 -10.328 1 94.12 64 LEU B N 1
ATOM 1634 C CA . LEU B 1 64 ? 9.117 -15.695 -10.539 1 94.12 64 LEU B CA 1
ATOM 1635 C C . LEU B 1 64 ? 9.781 -14.711 -9.578 1 94.12 64 LEU B C 1
ATOM 1637 O O . LEU B 1 64 ? 9.797 -14.945 -8.359 1 94.12 64 LEU B O 1
ATOM 1641 N N . THR B 1 65 ? 10.406 -13.648 -10.125 1 94.81 65 THR B N 1
ATOM 1642 C CA . THR B 1 65 ? 11.023 -12.602 -9.32 1 94.81 65 THR B CA 1
ATOM 1643 C C . THR B 1 65 ? 10.344 -11.258 -9.57 1 94.81 65 THR B C 1
ATOM 1645 O O . THR B 1 65 ? 10.211 -10.828 -10.719 1 94.81 65 THR B O 1
ATOM 1648 N N . VAL B 1 66 ? 9.859 -10.656 -8.492 1 95.69 66 VAL B N 1
ATOM 1649 C CA . VAL B 1 66 ? 9.289 -9.312 -8.578 1 95.69 66 VAL B CA 1
ATOM 1650 C C . VAL B 1 66 ? 10.156 -8.336 -7.785 1 95.69 66 VAL B C 1
ATOM 1652 O O . VAL B 1 66 ? 10.453 -8.57 -6.609 1 95.69 66 VAL B O 1
ATOM 1655 N N . LYS B 1 67 ? 10.586 -7.277 -8.469 1 95.81 67 LYS B N 1
ATOM 1656 C CA . LYS B 1 67 ? 11.375 -6.219 -7.844 1 95.81 67 LYS B CA 1
ATOM 1657 C C . LYS B 1 67 ? 10.75 -4.848 -8.094 1 95.81 67 LYS B C 1
ATOM 1659 O O . LYS B 1 67 ? 10.188 -4.605 -9.164 1 95.81 67 LYS B O 1
ATOM 1664 N N . ALA B 1 68 ? 10.891 -4.02 -7.109 1 95.88 68 ALA B N 1
ATOM 1665 C CA . ALA B 1 68 ? 10.43 -2.641 -7.254 1 95.88 68 ALA B CA 1
ATOM 1666 C C . ALA B 1 68 ? 11.227 -1.696 -6.359 1 95.88 68 ALA B C 1
ATOM 1668 O O . ALA B 1 68 ? 11.867 -2.133 -5.398 1 95.88 68 ALA B O 1
ATOM 1669 N N . GLU B 1 69 ? 11.195 -0.423 -6.766 1 94 69 GLU B N 1
ATOM 1670 C CA . GLU B 1 69 ? 11.859 0.594 -5.957 1 94 69 GLU B CA 1
ATOM 1671 C C . GLU B 1 69 ? 10.945 1.8 -5.73 1 94 69 GLU B C 1
ATOM 1673 O O . GLU B 1 69 ? 10.352 2.32 -6.68 1 94 69 GLU B O 1
ATOM 1678 N N . ARG B 1 70 ? 10.852 2.158 -4.492 1 92.31 70 ARG B N 1
ATOM 1679 C CA . ARG B 1 70 ? 10.102 3.357 -4.133 1 92.31 70 ARG B CA 1
ATOM 1680 C C . ARG B 1 70 ? 11.031 4.441 -3.598 1 92.31 70 ARG B C 1
ATOM 1682 O O . ARG B 1 70 ? 11.68 4.258 -2.564 1 92.31 70 ARG B O 1
ATOM 1689 N N . GLY B 1 71 ? 11.047 5.516 -4.266 1 84.12 71 GLY B N 1
ATOM 1690 C CA . GLY B 1 71 ? 11.828 6.656 -3.812 1 84.12 71 GLY B CA 1
ATOM 1691 C C . GLY B 1 71 ? 11.055 7.582 -2.891 1 84.12 71 GLY B C 1
ATOM 1692 O O . GLY B 1 71 ? 9.844 7.434 -2.73 1 84.12 71 GLY B O 1
ATOM 1693 N N . PRO B 1 72 ? 11.875 8.445 -2.129 1 75.81 72 PRO B N 1
ATOM 1694 C CA . PRO B 1 72 ? 11.195 9.406 -1.262 1 75.81 72 PRO B CA 1
ATOM 1695 C C . PRO B 1 72 ? 10.219 10.305 -2.027 1 75.81 72 PRO B C 1
ATOM 1697 O O . PRO B 1 72 ? 10.406 10.547 -3.221 1 75.81 72 PRO B O 1
ATOM 1700 N N . ALA B 1 73 ? 9.055 10.508 -1.219 1 63.19 73 ALA B N 1
ATOM 1701 C CA . ALA B 1 73 ? 8.102 11.43 -1.834 1 63.19 73 ALA B CA 1
ATOM 1702 C C . ALA B 1 73 ? 8.648 12.852 -1.839 1 63.19 73 ALA B C 1
ATOM 1704 O O . ALA B 1 73 ? 9.195 13.32 -0.838 1 63.19 73 ALA B O 1
ATOM 1705 N N . GLY B 1 74 ? 8.672 13.531 -3.115 1 60.72 74 GLY B N 1
ATOM 1706 C CA . GLY B 1 74 ? 8.984 14.945 -3.266 1 60.72 74 GLY B CA 1
ATOM 1707 C C . GLY B 1 74 ? 10.469 15.234 -3.26 1 60.72 74 GLY B C 1
ATOM 1708 O O . GLY B 1 74 ? 11.281 14.352 -2.961 1 60.72 74 GLY B O 1
ATOM 1709 N N . ASN B 1 75 ? 10.859 16.359 -3.814 1 57.62 75 ASN B N 1
ATOM 1710 C CA . ASN B 1 75 ? 12.219 16.875 -3.875 1 57.62 75 ASN B CA 1
ATOM 1711 C C . ASN B 1 75 ? 12.719 17.297 -2.498 1 57.62 75 ASN B C 1
ATOM 1713 O O . ASN B 1 75 ? 12.008 17.969 -1.754 1 57.62 75 ASN B O 1
ATOM 1717 N N . ALA B 1 76 ? 13.758 16.578 -2.008 1 58.88 76 ALA B N 1
ATOM 1718 C CA . ALA B 1 76 ? 14.391 16.641 -0.694 1 58.88 76 ALA B CA 1
ATOM 1719 C C . ALA B 1 76 ? 14.773 18.078 -0.335 1 58.88 76 ALA B C 1
ATOM 1721 O O . ALA B 1 76 ? 14.789 18.438 0.842 1 58.88 76 ALA B O 1
ATOM 1722 N N . GLU B 1 77 ? 14.953 18.891 -1.223 1 58.5 77 GLU B N 1
ATOM 1723 C CA . GLU B 1 77 ? 15.758 20.031 -0.797 1 58.5 77 GLU B CA 1
ATOM 1724 C C . GLU B 1 77 ? 14.992 20.906 0.19 1 58.5 77 GLU B C 1
ATOM 1726 O O . GLU B 1 77 ? 15.578 21.5 1.097 1 58.5 77 GLU B O 1
ATOM 1731 N N . HIS B 1 78 ? 13.586 20.734 0.199 1 66.31 78 HIS B N 1
ATOM 1732 C CA . HIS B 1 78 ? 12.898 21.656 1.112 1 66.31 78 HIS B CA 1
ATOM 1733 C C . HIS B 1 78 ? 11.75 20.953 1.827 1 66.31 78 HIS B C 1
ATOM 1735 O O . HIS B 1 78 ? 10.75 21.578 2.168 1 66.31 78 HIS B O 1
ATOM 1741 N N . VAL B 1 79 ? 12.047 19.719 2.061 1 72.75 79 VAL B N 1
ATOM 1742 C CA . VAL B 1 79 ? 10.984 18.953 2.719 1 72.75 79 VAL B CA 1
ATOM 1743 C C . VAL B 1 79 ? 11.414 18.594 4.141 1 72.75 79 VAL B C 1
ATOM 1745 O O . VAL B 1 79 ? 12.5 18.062 4.352 1 72.75 79 VAL B O 1
ATOM 1748 N N . ARG B 1 80 ? 10.688 19.25 5.062 1 81.12 80 ARG B N 1
ATOM 1749 C CA . ARG B 1 80 ? 10.898 18.844 6.449 1 81.12 80 ARG B CA 1
ATOM 1750 C C . ARG B 1 80 ? 10 17.688 6.828 1 81.12 80 ARG B C 1
ATOM 1752 O O . ARG B 1 80 ? 8.789 17.859 7 1 81.12 80 ARG B O 1
ATOM 1759 N N . MET B 1 81 ? 10.648 16.469 7.078 1 80 81 MET B N 1
ATOM 1760 C CA . MET B 1 81 ? 9.875 15.273 7.418 1 80 81 MET B CA 1
ATOM 1761 C C . MET B 1 81 ? 9.516 15.266 8.898 1 80 81 MET B C 1
ATOM 1763 O O . MET B 1 81 ? 10.383 15.445 9.758 1 80 81 MET B O 1
ATOM 1767 N N . GLU B 1 82 ? 8.258 15.188 9.133 1 84.12 82 GLU B N 1
ATOM 1768 C CA . GLU B 1 82 ? 7.781 15.133 10.516 1 84.12 82 GLU B CA 1
ATOM 1769 C C . GLU B 1 82 ? 7.457 13.703 10.922 1 84.12 82 GLU B C 1
ATOM 1771 O O . GLU B 1 82 ? 7.727 13.297 12.062 1 84.12 82 GLU B O 1
ATOM 1776 N N . VAL B 1 83 ? 6.883 12.969 10.125 1 86.69 83 VAL B N 1
ATOM 1777 C CA . VAL B 1 83 ? 6.531 11.562 10.344 1 86.69 83 VAL B CA 1
ATOM 1778 C C . VAL B 1 83 ? 6.91 10.742 9.117 1 86.69 83 VAL B C 1
ATOM 1780 O O . VAL B 1 83 ? 6.668 11.164 7.98 1 86.69 83 VAL B O 1
ATOM 1783 N N . ALA B 1 84 ? 7.586 9.664 9.305 1 88.12 84 ALA B N 1
ATOM 1784 C CA . ALA B 1 84 ? 7.965 8.75 8.234 1 88.12 84 ALA B CA 1
ATOM 1785 C C . ALA B 1 84 ? 7.664 7.301 8.625 1 88.12 84 ALA B C 1
ATOM 1787 O O . ALA B 1 84 ? 8.453 6.664 9.328 1 88.12 84 ALA B O 1
ATOM 1788 N N . GLU B 1 85 ? 6.52 6.812 8.195 1 88.25 85 GLU B N 1
ATOM 1789 C CA . GLU B 1 85 ? 6.129 5.449 8.539 1 88.25 85 GLU B CA 1
ATOM 1790 C C . GLU B 1 85 ? 6.098 4.555 7.305 1 88.25 85 GLU B C 1
ATOM 1792 O O . GLU B 1 85 ? 6.074 3.328 7.422 1 88.25 85 GLU B O 1
ATOM 1797 N N . ARG B 1 86 ? 6.078 5.141 6.18 1 90.19 86 ARG B N 1
ATOM 1798 C CA . ARG B 1 86 ? 5.879 4.379 4.949 1 90.19 86 ARG B CA 1
ATOM 1799 C C . ARG B 1 86 ? 7.195 3.779 4.461 1 90.19 86 ARG B C 1
ATOM 1801 O O . ARG B 1 86 ? 8.188 4.492 4.305 1 90.19 86 ARG B O 1
ATOM 1808 N N . PRO B 1 87 ? 7.117 2.543 4.18 1 86.38 87 PRO B N 1
ATOM 1809 C CA . PRO B 1 87 ? 8.359 1.894 3.746 1 86.38 87 PRO B CA 1
ATOM 1810 C C . PRO B 1 87 ? 8.914 2.484 2.453 1 86.38 87 PRO B C 1
ATOM 1812 O O . PRO B 1 87 ? 8.148 2.838 1.552 1 86.38 87 PRO B O 1
ATOM 1815 N N . LEU B 1 88 ? 10.234 2.613 2.477 1 87.19 88 LEU B N 1
ATOM 1816 C CA . LEU B 1 88 ? 10.953 3.107 1.309 1 87.19 88 LEU B CA 1
ATOM 1817 C C . LEU B 1 88 ? 12.031 2.115 0.878 1 87.19 88 LEU B C 1
ATOM 1819 O O . LEU B 1 88 ? 12.352 1.181 1.616 1 87.19 88 LEU B O 1
ATOM 1823 N N . GLY B 1 89 ? 12.531 2.352 -0.37 1 90.88 89 GLY B N 1
ATOM 1824 C CA . GLY B 1 89 ? 13.633 1.539 -0.844 1 90.88 89 GLY B CA 1
ATOM 1825 C C . GLY B 1 89 ? 13.203 0.43 -1.785 1 90.88 89 GLY B C 1
ATOM 1826 O O . GLY B 1 89 ? 12.305 0.622 -2.605 1 90.88 89 GLY B O 1
ATOM 1827 N N . VAL B 1 90 ? 13.945 -0.679 -1.604 1 91.88 90 VAL B N 1
ATOM 1828 C CA . VAL B 1 90 ? 13.781 -1.76 -2.57 1 91.88 90 VAL B CA 1
ATOM 1829 C C . VAL B 1 90 ? 12.82 -2.811 -2.02 1 91.88 90 VAL B C 1
ATOM 1831 O O . VAL B 1 90 ? 12.891 -3.162 -0.839 1 91.88 90 VAL B O 1
ATOM 1834 N N . PHE B 1 91 ? 11.969 -3.234 -2.873 1 92.25 91 PHE B N 1
ATOM 1835 C CA . PHE B 1 91 ? 11.094 -4.375 -2.633 1 92.25 91 PHE B CA 1
ATOM 1836 C C . PHE B 1 91 ? 11.492 -5.559 -3.506 1 92.25 91 PHE B C 1
ATOM 1838 O O . PHE B 1 91 ? 11.805 -5.391 -4.688 1 92.25 91 PHE B O 1
ATOM 1845 N N . SER B 1 92 ? 11.445 -6.676 -2.91 1 93.69 92 SER B N 1
ATOM 1846 C CA . SER B 1 92 ? 11.75 -7.859 -3.709 1 93.69 92 SER B CA 1
ATOM 1847 C C . SER B 1 92 ? 11.078 -9.102 -3.133 1 93.69 92 SER B C 1
ATOM 1849 O O . SER B 1 92 ? 11.039 -9.281 -1.915 1 93.69 92 SER B O 1
ATOM 1851 N N . ARG B 1 93 ? 10.547 -9.898 -4.043 1 92.94 93 ARG B N 1
ATOM 1852 C CA . ARG B 1 93 ? 9.945 -11.18 -3.686 1 92.94 93 ARG B CA 1
ATOM 1853 C C . ARG B 1 93 ? 10.172 -12.211 -4.785 1 92.94 93 ARG B C 1
ATOM 1855 O O . ARG B 1 93 ? 10.07 -11.898 -5.973 1 92.94 93 ARG B O 1
ATOM 1862 N N . GLN B 1 94 ? 10.508 -13.383 -4.281 1 91.75 94 GLN B N 1
ATOM 1863 C CA . GLN B 1 94 ? 10.648 -14.492 -5.219 1 91.75 94 GLN B CA 1
ATOM 1864 C C . GLN B 1 94 ? 9.664 -15.609 -4.906 1 91.75 94 GLN B C 1
ATOM 1866 O O . GLN B 1 94 ? 9.453 -15.945 -3.738 1 91.75 94 GLN B O 1
ATOM 1871 N N . LEU B 1 95 ? 9.109 -16.188 -5.977 1 91.88 95 LEU B N 1
ATOM 1872 C CA . LEU B 1 95 ? 8.156 -17.297 -5.852 1 91.88 95 LEU B CA 1
ATOM 1873 C C . LEU B 1 95 ? 8.531 -18.438 -6.773 1 91.88 95 LEU B C 1
ATOM 1875 O O . LEU B 1 95 ? 8.953 -18.219 -7.91 1 91.88 95 LEU B O 1
ATOM 1879 N N . VAL B 1 96 ? 8.414 -19.625 -6.219 1 92.69 96 VAL B N 1
ATOM 1880 C CA . VAL B 1 96 ? 8.555 -20.812 -7.066 1 92.69 96 VAL B CA 1
ATOM 1881 C C . VAL B 1 96 ? 7.184 -21.219 -7.598 1 92.69 96 VAL B C 1
ATOM 1883 O O . VAL B 1 96 ? 6.262 -21.484 -6.824 1 92.69 96 VAL B O 1
ATOM 1886 N N . LEU B 1 97 ? 7.098 -21.266 -8.898 1 91.69 97 LEU B N 1
ATOM 1887 C CA . LEU B 1 97 ? 5.828 -21.594 -9.547 1 91.69 97 LEU B CA 1
ATOM 1888 C C . LEU B 1 97 ? 5.742 -23.078 -9.859 1 91.69 97 LEU B C 1
ATOM 1890 O O . LEU B 1 97 ? 6.738 -23.703 -10.234 1 91.69 97 LEU B O 1
ATOM 1894 N N . ALA B 1 98 ? 4.543 -23.547 -9.672 1 89 98 ALA B N 1
ATOM 1895 C CA . ALA B 1 98 ? 4.324 -24.953 -10.031 1 89 98 ALA B CA 1
ATOM 1896 C C . ALA B 1 98 ? 4.516 -25.156 -11.531 1 89 98 ALA B C 1
ATOM 1898 O O . ALA B 1 98 ? 4.246 -24.266 -12.336 1 89 98 ALA B O 1
ATOM 1899 N N . ASP B 1 99 ? 4.809 -26.375 -11.875 1 88.19 99 ASP B N 1
ATOM 1900 C CA . ASP B 1 99 ? 5.086 -26.719 -13.266 1 88.19 99 ASP B CA 1
ATOM 1901 C C . ASP B 1 99 ? 3.809 -26.688 -14.102 1 88.19 99 ASP B C 1
ATOM 1903 O O . ASP B 1 99 ? 3.867 -26.594 -15.328 1 88.19 99 ASP B O 1
ATOM 1907 N N . THR B 1 100 ? 2.738 -26.766 -13.523 1 89.12 100 THR B N 1
ATOM 1908 C CA . THR B 1 100 ? 1.461 -26.812 -14.219 1 89.12 100 THR B CA 1
ATOM 1909 C C . THR B 1 100 ? 1.062 -25.438 -14.727 1 89.12 100 THR B C 1
ATOM 1911 O O . THR B 1 100 ? 0.106 -25.297 -15.5 1 89.12 100 THR B O 1
ATOM 1914 N N . LEU B 1 101 ? 1.809 -24.438 -14.406 1 90.81 101 LEU B N 1
ATOM 1915 C CA . LEU B 1 101 ? 1.446 -23.078 -14.789 1 90.81 101 LEU B CA 1
ATOM 1916 C C . LEU B 1 101 ? 2.109 -22.688 -16.109 1 90.81 101 LEU B C 1
ATOM 1918 O O . LEU B 1 101 ? 3.229 -23.125 -16.391 1 90.81 101 LEU B O 1
ATOM 1922 N N . ASP B 1 102 ? 1.382 -22 -16.859 1 91.44 102 ASP B N 1
ATOM 1923 C CA . ASP B 1 102 ? 1.903 -21.516 -18.125 1 91.44 102 ASP B CA 1
ATOM 1924 C C . ASP B 1 102 ? 2.607 -20.172 -17.953 1 91.44 102 ASP B C 1
ATOM 1926 O O . ASP B 1 102 ? 1.981 -19.109 -18.062 1 91.44 102 ASP B O 1
ATOM 1930 N N . THR B 1 103 ? 3.902 -20.141 -17.844 1 90.44 103 THR B N 1
ATOM 1931 C CA . THR B 1 103 ? 4.684 -18.953 -17.5 1 90.44 103 THR B CA 1
ATOM 1932 C C . THR B 1 103 ? 4.895 -18.062 -18.719 1 90.44 103 THR B C 1
ATOM 1934 O O . THR B 1 103 ? 5.336 -16.922 -18.594 1 90.44 103 THR B O 1
ATOM 1937 N N . GLU B 1 104 ? 4.469 -18.516 -19.859 1 90.25 104 GLU B N 1
ATOM 1938 C CA . GLU B 1 104 ? 4.621 -17.734 -21.078 1 90.25 104 GLU B CA 1
ATOM 1939 C C . GLU B 1 104 ? 3.428 -16.797 -21.297 1 90.25 104 GLU B C 1
ATOM 1941 O O . GLU B 1 104 ? 3.484 -15.883 -22.125 1 90.25 104 GLU B O 1
ATOM 1946 N N . GLN B 1 105 ? 2.463 -17 -20.547 1 91.31 105 GLN B N 1
ATOM 1947 C CA . GLN B 1 105 ? 1.249 -16.219 -20.734 1 91.31 105 GLN B CA 1
ATOM 1948 C C . GLN B 1 105 ? 0.892 -15.422 -19.484 1 91.31 105 GLN B C 1
ATOM 1950 O O . GLN B 1 105 ? -0.285 -15.281 -19.141 1 91.31 105 GLN B O 1
ATOM 1955 N N . VAL B 1 106 ? 1.895 -14.945 -18.875 1 93.81 106 VAL B N 1
ATOM 1956 C CA . VAL B 1 106 ? 1.683 -14.164 -17.656 1 93.81 106 VAL B CA 1
ATOM 1957 C C . VAL B 1 106 ? 1.247 -12.75 -18.016 1 93.81 106 VAL B C 1
ATOM 1959 O O . VAL B 1 106 ? 1.844 -12.117 -18.891 1 93.81 106 VAL B O 1
ATOM 1962 N N . ARG B 1 107 ? 0.205 -12.328 -17.391 1 96.5 107 ARG B N 1
ATOM 1963 C CA . ARG B 1 107 ? -0.242 -10.945 -17.516 1 96.5 107 ARG B CA 1
ATOM 1964 C C . ARG B 1 107 ? -0.061 -10.188 -16.203 1 96.5 107 ARG B C 1
ATOM 1966 O O . ARG B 1 107 ? -0.336 -10.719 -15.133 1 96.5 107 ARG B O 1
ATOM 1973 N N . ALA B 1 108 ? 0.414 -8.93 -16.375 1 97.19 108 ALA B N 1
ATOM 1974 C CA . ALA B 1 108 ? 0.643 -8.094 -15.203 1 97.19 108 ALA B CA 1
ATOM 1975 C C . ALA B 1 108 ? -0.11 -6.77 -15.312 1 97.19 108 ALA B C 1
ATOM 1977 O O . ALA B 1 108 ? -0.163 -6.164 -16.391 1 97.19 108 ALA B O 1
ATOM 1978 N N . ASP B 1 109 ? -0.736 -6.395 -14.281 1 97.06 109 ASP B N 1
ATOM 1979 C CA . ASP B 1 109 ? -1.408 -5.102 -14.18 1 97.06 109 ASP B CA 1
ATOM 1980 C C . ASP B 1 109 ? -1.074 -4.41 -12.859 1 97.06 109 ASP B C 1
ATOM 1982 O O . ASP B 1 109 ? -0.934 -5.066 -11.828 1 97.06 109 ASP B O 1
ATOM 1986 N N . TYR B 1 110 ? -0.877 -3.131 -12.961 1 97.19 110 TYR B N 1
ATOM 1987 C CA . TYR B 1 110 ? -0.646 -2.32 -11.773 1 97.19 110 TYR B CA 1
ATOM 1988 C C . TYR B 1 110 ? -1.696 -1.224 -11.648 1 97.19 110 TYR B C 1
ATOM 1990 O O . TYR B 1 110 ? -1.742 -0.304 -12.469 1 97.19 110 TYR B O 1
ATOM 1998 N N . ASP B 1 111 ? -2.531 -1.347 -10.594 1 96 111 ASP B N 1
ATOM 1999 C CA . ASP B 1 111 ? -3.633 -0.414 -10.375 1 96 111 ASP B CA 1
ATOM 2000 C C . ASP B 1 111 ? -3.826 -0.13 -8.891 1 96 111 ASP B C 1
ATOM 2002 O O . ASP B 1 111 ? -3.754 -1.042 -8.062 1 96 111 ASP B O 1
ATOM 2006 N N . ALA B 1 112 ? -3.912 1.163 -8.555 1 96.19 112 ALA B N 1
ATOM 2007 C CA . ALA B 1 112 ? -4.195 1.59 -7.188 1 96.19 112 ALA B CA 1
ATOM 2008 C C . ALA B 1 112 ? -3.152 1.045 -6.219 1 96.19 112 ALA B C 1
ATOM 2010 O O . ALA B 1 112 ? -3.49 0.611 -5.113 1 96.19 112 ALA B O 1
ATOM 2011 N N . GLY B 1 113 ? -1.99 0.944 -6.715 1 96.5 113 GLY B N 1
ATOM 2012 C CA . GLY B 1 113 ? -0.89 0.537 -5.855 1 96.5 113 GLY B CA 1
ATOM 2013 C C . GLY B 1 113 ? -0.788 -0.968 -5.688 1 96.5 113 GLY B C 1
ATOM 2014 O O . GLY B 1 113 ? -0.077 -1.453 -4.805 1 96.5 113 GLY B O 1
ATOM 2015 N N . VAL B 1 114 ? -1.563 -1.705 -6.465 1 96.81 114 VAL B N 1
ATOM 2016 C CA . VAL B 1 114 ? -1.535 -3.162 -6.383 1 96.81 114 VAL B CA 1
ATOM 2017 C C . VAL B 1 114 ? -1.049 -3.744 -7.707 1 96.81 114 VAL B C 1
ATOM 2019 O O . VAL B 1 114 ? -1.622 -3.465 -8.766 1 96.81 114 VAL B O 1
ATOM 2022 N N . LEU B 1 115 ? 0.047 -4.527 -7.617 1 97.31 115 LEU B N 1
ATOM 2023 C CA . LEU B 1 115 ? 0.492 -5.316 -8.758 1 97.31 115 LEU B CA 1
ATOM 2024 C C . LEU B 1 115 ? -0.219 -6.664 -8.805 1 97.31 115 LEU B C 1
ATOM 2026 O O . LEU B 1 115 ? -0.189 -7.418 -7.824 1 97.31 115 LEU B O 1
ATOM 2030 N N . THR B 1 116 ? -0.852 -6.918 -9.914 1 97.19 116 THR B N 1
ATOM 2031 C CA . THR B 1 116 ? -1.556 -8.188 -10.055 1 97.19 116 THR B CA 1
ATOM 2032 C C . THR B 1 116 ? -0.975 -9 -11.211 1 97.19 116 THR B C 1
ATOM 2034 O O . THR B 1 116 ? -0.88 -8.508 -12.336 1 97.19 116 THR B O 1
ATOM 2037 N N . LEU B 1 117 ? -0.583 -10.188 -10.961 1 97.06 117 LEU B N 1
ATOM 2038 C CA . LEU B 1 117 ? -0.134 -11.125 -11.984 1 97.06 117 LEU B CA 1
ATOM 2039 C C . LEU B 1 117 ? -1.169 -12.227 -12.195 1 97.06 117 LEU B C 1
ATOM 2041 O O . LEU B 1 117 ? -1.712 -12.773 -11.234 1 97.06 117 LEU B O 1
ATOM 2045 N N . ARG B 1 118 ? -1.449 -12.492 -13.398 1 96.88 118 ARG B N 1
ATOM 2046 C CA . ARG B 1 118 ? -2.332 -13.586 -13.781 1 96.88 118 ARG B CA 1
ATOM 2047 C C . ARG B 1 118 ? -1.586 -14.633 -14.602 1 96.88 118 ARG B C 1
ATOM 2049 O O . ARG B 1 118 ? -1.029 -14.32 -15.656 1 96.88 118 ARG B O 1
ATOM 2056 N N . ILE B 1 119 ? -1.631 -15.844 -14.055 1 95.81 119 ILE B N 1
ATOM 2057 C CA . ILE B 1 119 ? -0.872 -16.938 -14.664 1 95.81 119 ILE B CA 1
ATOM 2058 C C . ILE B 1 119 ? -1.803 -18.109 -14.969 1 95.81 119 ILE B C 1
ATOM 2060 O O . ILE B 1 119 ? -2.275 -18.781 -14.062 1 95.81 119 ILE B O 1
ATOM 2064 N N . PRO B 1 120 ? -2.027 -18.375 -16.156 1 95.19 120 PRO B N 1
ATOM 2065 C CA . PRO B 1 120 ? -2.92 -19.484 -16.5 1 95.19 120 PRO B CA 1
ATOM 2066 C C . PRO B 1 120 ? -2.301 -20.859 -16.219 1 95.19 120 PRO B C 1
ATOM 2068 O O . PRO B 1 120 ? -1.074 -20.984 -16.203 1 95.19 120 PRO B O 1
ATOM 2071 N N . ILE B 1 121 ? -3.16 -21.797 -15.938 1 91.06 121 ILE B N 1
ATOM 2072 C CA . ILE B 1 121 ? -2.736 -23.188 -15.867 1 91.06 121 ILE B CA 1
ATOM 2073 C C . ILE B 1 121 ? -2.473 -23.734 -17.266 1 91.06 121 ILE B C 1
ATOM 2075 O O . ILE B 1 121 ? -3.254 -23.484 -18.188 1 91.06 121 ILE B O 1
ATOM 2079 N N . ALA B 1 122 ? -1.427 -24.453 -17.359 1 87.31 122 ALA B N 1
ATOM 2080 C CA . ALA B 1 122 ? -1.073 -24.984 -18.672 1 87.31 122 ALA B CA 1
ATOM 2081 C C . ALA B 1 122 ? -2.129 -25.969 -19.172 1 87.31 122 ALA B C 1
ATOM 2083 O O . ALA B 1 122 ? -2.676 -26.75 -18.406 1 87.31 122 ALA B O 1
ATOM 2084 N N . GLU B 1 123 ? -2.514 -25.844 -20.484 1 79.56 123 GLU B N 1
ATOM 2085 C CA . GLU B 1 123 ? -3.533 -26.688 -21.094 1 79.56 123 GLU B CA 1
ATOM 2086 C C . GLU B 1 123 ? -3.23 -28.172 -20.859 1 79.56 123 GLU B C 1
ATOM 2088 O O . GLU B 1 123 ? -4.137 -28.953 -20.578 1 79.56 123 GLU B O 1
ATOM 2093 N N . ARG B 1 124 ? -2.004 -28.547 -21.094 1 74.06 124 ARG B N 1
ATOM 2094 C CA . ARG B 1 124 ? -1.623 -29.938 -20.922 1 74.06 124 ARG B CA 1
ATOM 2095 C C . ARG B 1 124 ? -1.924 -30.422 -19.516 1 74.06 124 ARG B C 1
ATOM 2097 O O . ARG B 1 124 ? -2.271 -31.594 -19.312 1 74.06 124 ARG B O 1
ATOM 2104 N N . ALA B 1 125 ? -1.899 -29.578 -18.641 1 67.88 125 ALA B N 1
ATOM 2105 C CA . ALA B 1 125 ? -2.15 -29.938 -17.25 1 67.88 125 ALA B CA 1
ATOM 2106 C C . ALA B 1 125 ? -3.646 -30.016 -16.969 1 67.88 125 ALA B C 1
ATOM 2108 O O . ALA B 1 125 ? -4.082 -30.781 -16.094 1 67.88 125 ALA B O 1
ATOM 2109 N N . LYS B 1 126 ? -4.391 -29.266 -17.672 1 63.44 126 LYS B N 1
ATOM 2110 C CA . LYS B 1 126 ? -5.84 -29.25 -17.5 1 63.44 126 LYS B CA 1
ATOM 2111 C C . LYS B 1 126 ? -6.441 -30.609 -17.844 1 63.44 126 LYS B C 1
ATOM 2113 O O . LYS B 1 126 ? -7.395 -31.047 -17.188 1 63.44 126 LYS B O 1
ATOM 2118 N N . ARG B 1 127 ? -5.969 -31.156 -18.844 1 59.69 127 ARG B N 1
ATOM 2119 C CA . ARG B 1 127 ? -6.492 -32.438 -19.344 1 59.69 127 ARG B CA 1
ATOM 2120 C C . ARG B 1 127 ? -6.285 -33.531 -18.328 1 59.69 127 ARG B C 1
ATOM 2122 O O . ARG B 1 127 ? -7.145 -34.406 -18.172 1 59.69 127 ARG B O 1
ATOM 2129 N N . ARG B 1 128 ? -5.234 -33.406 -17.656 1 55 128 ARG B N 1
ATOM 2130 C CA . ARG B 1 128 ? -4.969 -34.5 -16.719 1 55 128 ARG B CA 1
ATOM 2131 C C . ARG B 1 128 ? -5.922 -34.406 -15.523 1 55 128 ARG B C 1
ATOM 2133 O O . ARG B 1 128 ? -6.32 -35.438 -14.977 1 55 128 ARG B O 1
ATOM 2140 N N . ARG B 1 129 ? -6.332 -33.281 -15.25 1 55.97 129 ARG B N 1
ATOM 2141 C CA . ARG B 1 129 ? -7.254 -33.156 -14.125 1 55.97 129 ARG B CA 1
ATOM 2142 C C . ARG B 1 129 ? -8.656 -33.594 -14.508 1 55.97 129 ARG B C 1
ATOM 2144 O O . ARG B 1 129 ? -9.383 -34.156 -13.68 1 55.97 129 ARG B O 1
ATOM 2151 N N . VAL B 1 130 ? -9.148 -33.344 -15.711 1 54.34 130 VAL B N 1
ATOM 2152 C CA . VAL B 1 130 ? -10.477 -33.719 -16.188 1 54.34 130 VAL B CA 1
ATOM 2153 C C . VAL B 1 130 ? -10.609 -35.25 -16.219 1 54.34 130 VAL B C 1
ATOM 2155 O O . VAL B 1 130 ? -11.656 -35.812 -15.875 1 54.34 130 VAL B O 1
ATOM 2158 N N . LYS B 1 131 ? -9.555 -35.969 -16.516 1 53.53 131 LYS B N 1
ATOM 2159 C CA . LYS B 1 131 ? -9.664 -37.406 -16.641 1 53.53 131 LYS B CA 1
ATOM 2160 C C . LYS B 1 131 ? -9.891 -38.062 -15.281 1 53.53 131 LYS B C 1
ATOM 2162 O O . LYS B 1 131 ? -10.602 -39.062 -15.188 1 53.53 131 LYS B O 1
ATOM 2167 N N . VAL B 1 132 ? -9.445 -37.438 -14.266 1 51.44 132 VAL B N 1
ATOM 2168 C CA . VAL B 1 132 ? -9.531 -38.125 -12.992 1 51.44 132 VAL B CA 1
ATOM 2169 C C . VAL B 1 132 ? -10.93 -37.969 -12.398 1 51.44 132 VAL B C 1
ATOM 2171 O O . VAL B 1 132 ? -11.414 -38.844 -11.68 1 51.44 132 VAL B O 1
ATOM 2174 N N . GLY B 1 133 ? -11.578 -36.875 -12.695 1 52.25 133 GLY B N 1
ATOM 2175 C CA . GLY B 1 133 ? -12.891 -36.656 -12.109 1 52.25 133 GLY B CA 1
ATOM 2176 C C . GLY B 1 133 ? -13.984 -37.5 -12.734 1 52.25 133 GLY B C 1
ATOM 2177 O O . GLY B 1 133 ? -15.07 -37.625 -12.172 1 52.25 133 GLY B O 1
ATOM 2178 N N . GLN B 1 134 ? -13.898 -37.844 -13.914 1 46.91 134 GLN B N 1
ATOM 2179 C CA . GLN B 1 134 ? -14.992 -38.5 -14.602 1 46.91 134 GLN B CA 1
ATOM 2180 C C . GLN B 1 134 ? -15.031 -40 -14.266 1 46.91 134 GLN B C 1
ATOM 2182 O O . GLN B 1 134 ? -15.961 -40.719 -14.648 1 46.91 134 GLN B O 1
ATOM 2187 N N . GLY B 1 135 ? -13.961 -40.594 -13.742 1 43.91 135 GLY B N 1
ATOM 2188 C CA . GLY B 1 135 ? -13.984 -42.031 -13.688 1 43.91 135 GLY B CA 1
ATOM 2189 C C . GLY B 1 135 ? -15.07 -42.594 -12.789 1 43.91 135 GLY B C 1
ATOM 2190 O O . GLY B 1 135 ? -15.812 -43.5 -13.172 1 43.91 135 GLY B O 1
ATOM 2191 N N . GLU B 1 136 ? -15.047 -42.438 -11.391 1 42.06 136 GLU B N 1
ATOM 2192 C CA . GLU B 1 136 ? -15.531 -43.531 -10.555 1 42.06 136 GLU B CA 1
ATOM 2193 C C . GLU B 1 136 ? -17.047 -43.438 -10.359 1 42.06 136 GLU B C 1
ATOM 2195 O O . GLU B 1 136 ? -17.609 -44.188 -9.555 1 42.06 136 GLU B O 1
ATOM 2200 N N . SER B 1 137 ? -17.781 -42.5 -10.828 1 42.03 137 SER B N 1
ATOM 2201 C CA . SER B 1 137 ? -19.141 -42.531 -10.328 1 42.03 137 SER B CA 1
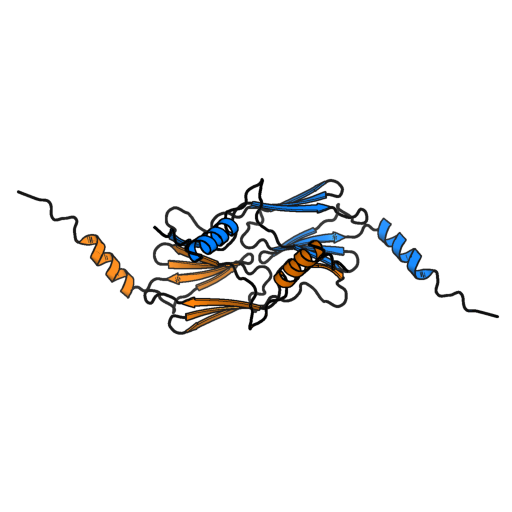ATOM 2202 C C . SER B 1 137 ? -19.906 -43.719 -10.891 1 42.03 137 SER B C 1
ATOM 2204 O O . SER B 1 137 ? -20.984 -44.062 -10.398 1 42.03 137 SER B O 1
ATOM 2206 N N . HIS B 1 138 ? -19.641 -44.219 -12.109 1 40.62 138 HIS B N 1
ATOM 2207 C CA . HIS B 1 138 ? -20.734 -44.938 -12.758 1 40.62 138 HIS B CA 1
ATOM 2208 C C . HIS B 1 138 ? -20.859 -46.375 -12.203 1 40.62 138 HIS B C 1
ATOM 2210 O O . HIS B 1 138 ? -21.594 -47.188 -12.75 1 40.62 138 HIS B O 1
ATOM 2216 N N . ARG B 1 139 ? -19.984 -46.906 -11.391 1 41.91 139 ARG B N 1
ATOM 2217 C CA . ARG B 1 139 ? -20.188 -48.344 -11.211 1 41.91 139 ARG B CA 1
ATOM 2218 C C . ARG B 1 139 ? -21.438 -48.625 -10.367 1 41.91 139 ARG B C 1
ATOM 2220 O O . ARG B 1 139 ? -21.406 -48.438 -9.141 1 41.91 139 ARG B O 1
ATOM 2227 N N . GLN B 1 140 ? -22.641 -48.094 -10.68 1 39.78 140 GLN B N 1
ATOM 2228 C CA . GLN B 1 140 ? -23.844 -48.562 -10 1 39.78 140 GLN B CA 1
ATOM 2229 C C . GLN B 1 140 ? -23.938 -50.094 -10.023 1 39.78 140 GLN B C 1
ATOM 2231 O O . GLN B 1 140 ? -23.703 -50.719 -11.062 1 39.78 140 GLN B O 1
ATOM 2236 N N . ILE B 1 141 ? -24.016 -50.719 -8.773 1 38.34 141 ILE B N 1
ATOM 2237 C CA . ILE B 1 141 ? -24.219 -52.062 -8.266 1 38.34 141 ILE B CA 1
ATOM 2238 C C . ILE B 1 141 ? -25.531 -52.625 -8.797 1 38.34 141 ILE B C 1
ATOM 2240 O O . ILE B 1 141 ? -26.609 -52.094 -8.508 1 38.34 141 ILE B O 1
ATOM 2244 N N . THR B 1 142 ? -25.641 -52.969 -9.992 1 35.88 142 THR B N 1
ATOM 2245 C CA . THR B 1 142 ? -26.734 -53.719 -10.602 1 35.88 142 THR B CA 1
ATOM 2246 C C . THR B 1 142 ? -26.906 -55.094 -9.93 1 35.88 142 THR B C 1
ATOM 2248 O O . THR B 1 142 ? -27.938 -55.75 -10.094 1 35.88 142 THR B O 1
ATOM 2251 N N . GLY B 1 143 ? -26.219 -55.5 -8.781 1 29.97 143 GLY B N 1
ATOM 2252 C CA . GLY B 1 143 ? -26.734 -56.781 -8.352 1 29.97 143 GLY B CA 1
ATOM 2253 C C . GLY B 1 143 ? -28.047 -56.688 -7.605 1 29.97 143 GLY B C 1
ATOM 2254 O O . GLY B 1 143 ? -28.406 -55.594 -7.121 1 29.97 143 GLY B O 1
#

pLDDT: mean 77.76, std 20.35, range [22.09, 97.31]

Sequence (286 aa):
MLMRTDPFREFDRITRELTAPGTWSRPTAMPMDACREGDTYVVSFDLPGVDPEAIEIDIERNMLTVKAERGPAGNAEHVRMEVAERPLGVFSRQLVLADTLDTEQVRADYDAGVLTLRIPIAERAKRRRVKVGQGESHRQITGMLMRTDPFREFDRITRELTAPGTWSRPTAMPMDACREGDTYVVSFDLPGVDPEAIEIDIERNMLTVKAERGPAGNAEHVRMEVAERPLGVFSRQLVLADTLDTEQVRADYDAGVLTLRIPIAERAKRRRVKVGQGESHRQITG

Organism: Streptomyces albus G (NCBI:txid1962)